Protein AF-A0A392PPW0-F1 (afdb_monomer_lite)

Structure (mmCIF, N/CA/C/O backbone):
data_AF-A0A392PPW0-F1
#
_entry.id   AF-A0A392PPW0-F1
#
loop_
_atom_site.group_PDB
_atom_site.id
_atom_site.type_symbol
_atom_site.label_atom_id
_atom_site.label_alt_id
_atom_site.label_comp_id
_atom_site.label_asym_id
_atom_site.label_entity_id
_atom_site.label_seq_id
_atom_site.pdbx_PDB_ins_code
_atom_site.Cartn_x
_atom_site.Cartn_y
_atom_site.Cartn_z
_atom_site.occupancy
_atom_site.B_iso_or_equiv
_atom_site.auth_seq_id
_atom_site.auth_comp_id
_atom_site.auth_asym_id
_atom_site.auth_atom_id
_atom_site.pdbx_PDB_model_num
ATOM 1 N N . PHE A 1 1 ? 5.908 0.350 2.406 1.00 98.75 1 PHE A N 1
ATOM 2 C CA . PHE A 1 1 ? 6.722 1.376 3.083 1.00 98.75 1 PHE A CA 1
ATOM 3 C C . PHE A 1 1 ? 7.236 2.381 2.073 1.00 98.75 1 PHE A C 1
ATOM 5 O O . PHE A 1 1 ? 7.691 1.982 1.004 1.00 98.75 1 PHE A O 1
ATOM 12 N N . TRP A 1 2 ? 7.169 3.664 2.416 1.00 98.75 2 TRP A N 1
ATOM 13 C CA . TRP A 1 2 ? 7.960 4.698 1.751 1.00 98.75 2 TRP A CA 1
ATOM 14 C C . TRP A 1 2 ? 9.161 5.044 2.624 1.00 98.75 2 TRP A C 1
ATOM 16 O O . TRP A 1 2 ? 9.062 5.078 3.853 1.00 98.75 2 TRP A O 1
ATOM 26 N N . CYS A 1 3 ? 10.308 5.223 1.982 1.00 98.25 3 CYS A N 1
ATOM 27 C CA . CYS A 1 3 ? 11.595 5.394 2.638 1.00 98.25 3 CYS A CA 1
ATOM 28 C C . CYS A 1 3 ? 12.531 6.262 1.796 1.00 98.25 3 CYS A C 1
ATOM 30 O O . CYS A 1 3 ? 12.336 6.418 0.593 1.00 98.25 3 CYS A O 1
ATOM 32 N N . THR A 1 4 ? 13.577 6.788 2.431 1.00 97.75 4 THR A N 1
ATOM 33 C CA . THR A 1 4 ? 14.594 7.614 1.765 1.00 97.75 4 THR A CA 1
ATOM 34 C C . THR A 1 4 ? 15.579 6.792 0.931 1.00 97.75 4 THR A C 1
ATOM 36 O O . THR A 1 4 ? 16.069 7.282 -0.079 1.00 97.75 4 THR A O 1
ATOM 39 N N . ASP A 1 5 ? 15.840 5.540 1.317 1.00 98.31 5 ASP A N 1
ATOM 40 C CA . ASP A 1 5 ? 16.674 4.592 0.573 1.00 98.31 5 ASP A CA 1
ATOM 41 C C . ASP A 1 5 ? 16.067 3.183 0.664 1.00 98.31 5 ASP A C 1
ATOM 43 O O . ASP A 1 5 ? 16.072 2.538 1.722 1.00 98.31 5 ASP A O 1
ATOM 47 N N . ALA A 1 6 ? 15.501 2.712 -0.449 1.00 98.25 6 ALA A N 1
ATOM 48 C CA . ALA A 1 6 ? 14.809 1.428 -0.497 1.00 98.25 6 ALA A CA 1
ATOM 49 C C . ALA A 1 6 ? 15.771 0.239 -0.399 1.00 98.25 6 ALA A C 1
ATOM 51 O O . ALA A 1 6 ? 15.404 -0.777 0.185 1.00 98.25 6 ALA A O 1
ATOM 52 N N . THR A 1 7 ? 16.998 0.363 -0.909 1.00 96.94 7 THR A N 1
ATOM 53 C CA . THR A 1 7 ? 17.992 -0.718 -0.919 1.00 96.94 7 THR A CA 1
ATOM 54 C C . THR A 1 7 ? 18.432 -1.075 0.496 1.00 96.94 7 THR A C 1
ATOM 56 O O . THR A 1 7 ? 18.297 -2.220 0.924 1.00 96.94 7 THR A O 1
ATOM 59 N N . ASN A 1 8 ? 18.916 -0.095 1.258 1.00 97.19 8 ASN A N 1
ATOM 60 C CA . ASN A 1 8 ? 19.374 -0.281 2.631 1.00 97.19 8 ASN A CA 1
ATOM 61 C C . ASN A 1 8 ? 18.230 -0.740 3.535 1.00 97.19 8 ASN A C 1
ATOM 63 O O . ASN A 1 8 ? 18.407 -1.652 4.346 1.00 97.19 8 ASN A O 1
ATOM 67 N N . THR A 1 9 ? 17.045 -0.144 3.372 1.00 98.12 9 THR A N 1
ATOM 68 C CA . THR A 1 9 ? 15.868 -0.514 4.165 1.00 98.12 9 THR A CA 1
ATOM 69 C C . THR A 1 9 ? 15.450 -1.956 3.877 1.00 98.12 9 THR A C 1
ATOM 71 O O . THR A 1 9 ? 15.325 -2.750 4.810 1.00 98.12 9 THR A O 1
ATOM 74 N N . ALA A 1 10 ? 15.309 -2.331 2.602 1.00 97.12 10 ALA A N 1
ATOM 75 C CA . ALA A 1 10 ? 14.927 -3.684 2.217 1.00 97.12 10 ALA A CA 1
ATOM 76 C C . ALA A 1 10 ? 15.968 -4.720 2.662 1.00 97.12 10 ALA A C 1
ATOM 78 O O . ALA A 1 10 ? 15.594 -5.754 3.203 1.00 97.12 10 ALA A O 1
ATOM 79 N N . LEU A 1 11 ? 17.270 -4.450 2.524 1.00 95.00 11 LEU A N 1
ATOM 80 C CA . LEU A 1 11 ? 18.314 -5.377 2.979 1.00 95.00 11 LEU A CA 1
ATOM 81 C C . LEU A 1 11 ? 18.307 -5.563 4.501 1.00 95.00 11 LEU A C 1
ATOM 83 O O . LEU A 1 11 ? 18.441 -6.689 4.986 1.00 95.00 11 LEU A O 1
ATOM 87 N N . ARG A 1 12 ? 18.099 -4.482 5.264 1.00 96.75 12 ARG A N 1
ATOM 88 C CA . ARG A 1 12 ? 17.990 -4.552 6.726 1.00 96.75 12 ARG A CA 1
ATOM 89 C C . ARG A 1 12 ? 16.795 -5.396 7.161 1.00 96.75 12 ARG A C 1
ATOM 91 O O . ARG A 1 12 ? 16.954 -6.253 8.027 1.00 96.75 12 ARG A O 1
ATOM 98 N N . PHE A 1 13 ? 15.623 -5.170 6.569 1.00 97.44 13 PHE A N 1
ATOM 99 C CA . PHE A 1 13 ? 14.419 -5.949 6.876 1.00 97.44 13 PHE A CA 1
ATOM 100 C C . PHE A 1 13 ? 14.557 -7.396 6.406 1.00 97.44 13 PHE A C 1
ATOM 102 O O . PHE A 1 13 ? 14.193 -8.306 7.140 1.00 97.44 13 PHE A O 1
ATOM 109 N N . SER A 1 14 ? 15.158 -7.619 5.238 1.00 94.94 14 SER A N 1
ATOM 110 C CA . SER A 1 14 ? 15.388 -8.954 4.694 1.00 94.94 14 SER A CA 1
ATOM 111 C C . SER A 1 14 ? 16.230 -9.805 5.636 1.00 94.94 14 SER A C 1
ATOM 113 O O . SER A 1 14 ? 15.815 -10.896 6.022 1.00 94.94 14 SER A O 1
ATOM 115 N N . HIS A 1 15 ? 17.368 -9.273 6.085 1.00 93.25 15 HIS A N 1
ATOM 116 C CA . HIS A 1 15 ? 18.236 -9.969 7.027 1.00 93.25 15 HIS A CA 1
ATOM 117 C C . HIS A 1 15 ? 17.627 -10.062 8.433 1.00 93.25 15 HIS A C 1
ATOM 119 O O . HIS A 1 15 ? 17.753 -11.089 9.091 1.00 93.25 15 HIS A O 1
ATOM 125 N N . GLY A 1 16 ? 16.995 -8.990 8.918 1.00 95.88 16 GLY A N 1
ATOM 126 C CA . GLY A 1 16 ? 16.456 -8.923 10.278 1.00 95.88 16 GLY A CA 1
ATOM 127 C C . GLY A 1 16 ? 15.217 -9.791 10.502 1.00 95.88 16 GLY A C 1
ATOM 128 O O . GLY A 1 16 ? 15.033 -10.300 11.601 1.00 95.88 16 GLY A O 1
ATOM 129 N N . LEU A 1 17 ? 14.392 -9.975 9.469 1.00 96.75 17 LEU A N 1
ATOM 130 C CA . LEU A 1 17 ? 13.135 -10.729 9.540 1.00 96.75 17 LEU A CA 1
ATOM 131 C C . LEU A 1 17 ? 13.195 -12.077 8.811 1.00 96.75 17 LEU A C 1
ATOM 133 O O . LEU A 1 17 ? 12.219 -12.820 8.833 1.00 96.75 17 LEU A O 1
ATOM 137 N N . GLY A 1 18 ? 14.309 -12.395 8.146 1.00 94.12 18 GLY A N 1
ATOM 138 C CA . GLY A 1 18 ? 14.417 -13.611 7.343 1.00 94.12 18 GLY A CA 1
ATOM 139 C C . GLY A 1 18 ? 13.458 -13.595 6.149 1.00 94.12 18 GLY A C 1
ATOM 140 O O . GLY A 1 18 ? 12.813 -14.598 5.869 1.00 94.12 18 GLY A O 1
ATOM 141 N N . MET A 1 19 ? 13.314 -12.443 5.485 1.00 94.50 19 MET A N 1
ATOM 142 C CA . MET A 1 19 ? 12.411 -12.262 4.341 1.00 94.50 19 MET A CA 1
ATOM 143 C C . MET A 1 19 ? 13.221 -12.035 3.056 1.00 94.50 19 MET A C 1
ATOM 145 O O . MET A 1 19 ? 13.749 -10.936 2.869 1.00 94.50 19 MET A O 1
ATOM 149 N N . PRO A 1 20 ? 13.362 -13.017 2.153 1.00 93.06 20 PRO A N 1
ATOM 150 C CA . PRO A 1 20 ? 14.124 -12.842 0.923 1.00 93.06 20 PRO A CA 1
ATOM 151 C C . PRO A 1 20 ? 13.492 -11.775 0.025 1.00 93.06 20 PRO A C 1
ATOM 153 O O . PRO A 1 20 ? 12.269 -11.623 -0.033 1.00 93.06 20 PRO A O 1
ATOM 156 N N . MET A 1 21 ? 14.338 -11.039 -0.698 1.00 93.56 21 MET A N 1
ATOM 157 C CA . MET A 1 21 ? 13.890 -10.140 -1.759 1.00 93.56 21 MET A CA 1
ATOM 158 C C . MET A 1 21 ? 13.531 -10.973 -2.988 1.00 93.56 21 MET A C 1
ATOM 160 O O . MET A 1 21 ? 14.404 -11.602 -3.578 1.00 93.56 21 MET A O 1
ATOM 164 N N . VAL A 1 22 ? 12.254 -10.984 -3.362 1.00 93.44 22 VAL A N 1
ATOM 165 C CA . VAL A 1 22 ? 11.742 -11.854 -4.432 1.00 93.44 22 VAL A CA 1
ATOM 166 C C . VAL A 1 22 ? 11.535 -11.112 -5.744 1.00 93.44 22 VAL A C 1
ATOM 168 O O . VAL A 1 22 ? 11.682 -11.705 -6.808 1.00 93.44 22 VAL A O 1
ATOM 171 N N . ALA A 1 23 ? 11.240 -9.812 -5.693 1.00 95.00 23 ALA A N 1
ATOM 172 C CA . ALA A 1 23 ? 11.015 -9.007 -6.886 1.00 95.00 23 ALA A CA 1
ATOM 173 C C . ALA A 1 23 ? 11.527 -7.576 -6.716 1.00 95.00 23 ALA A C 1
ATOM 175 O O . ALA A 1 23 ? 11.621 -7.060 -5.598 1.00 95.00 23 ALA A O 1
ATOM 176 N N . LYS A 1 24 ? 11.815 -6.922 -7.838 1.00 96.25 24 LYS A N 1
ATOM 177 C CA . LYS A 1 24 ? 12.228 -5.520 -7.888 1.00 96.25 24 LYS A CA 1
ATOM 178 C C . LYS A 1 24 ? 11.586 -4.785 -9.059 1.00 96.25 24 LYS A C 1
ATOM 180 O O . LYS A 1 24 ? 11.268 -5.387 -10.078 1.00 96.25 24 LYS A O 1
ATOM 185 N N . SER A 1 25 ? 11.440 -3.479 -8.907 1.00 96.50 25 SER A N 1
ATOM 186 C CA . SER A 1 25 ? 11.188 -2.544 -9.996 1.00 96.50 25 SER A CA 1
ATOM 187 C C . SER A 1 25 ? 12.077 -1.334 -9.761 1.00 96.50 25 SER A C 1
ATOM 189 O O . SER A 1 25 ? 11.884 -0.607 -8.790 1.00 96.50 25 SER A O 1
ATOM 191 N N . ASP A 1 26 ? 13.110 -1.176 -10.574 1.00 95.69 26 ASP A N 1
ATOM 192 C CA . ASP A 1 26 ? 14.125 -0.138 -10.413 1.00 95.69 26 ASP A CA 1
ATOM 193 C C . ASP A 1 26 ? 14.700 0.258 -11.780 1.00 95.69 26 ASP A C 1
ATOM 195 O O . ASP A 1 26 ? 14.182 -0.139 -12.828 1.00 95.69 26 ASP A O 1
ATOM 199 N N . PHE A 1 27 ? 15.785 1.032 -11.790 1.00 93.06 27 PHE A N 1
ATOM 200 C CA . PHE A 1 27 ? 16.409 1.480 -13.035 1.00 93.06 27 PHE A CA 1
ATOM 201 C C . PHE A 1 27 ? 16.771 0.324 -13.985 1.00 93.06 27 PHE A C 1
ATOM 203 O O . PHE A 1 27 ? 16.659 0.464 -15.202 1.00 93.06 27 PHE A O 1
ATOM 210 N N . SER A 1 28 ? 17.171 -0.834 -13.446 1.00 93.06 28 SER A N 1
ATOM 211 C CA . SER A 1 28 ? 17.539 -2.007 -14.250 1.00 93.06 28 SER A CA 1
ATOM 212 C C . SER A 1 28 ? 16.346 -2.691 -14.919 1.00 93.06 28 SER A C 1
ATOM 214 O O . SER A 1 28 ? 16.546 -3.400 -15.898 1.00 93.06 28 SER A O 1
ATOM 216 N N . THR A 1 29 ? 15.128 -2.433 -14.437 1.00 92.25 29 THR A N 1
ATOM 217 C CA . THR A 1 29 ? 13.867 -2.937 -15.005 1.00 92.25 29 THR A CA 1
ATOM 218 C C . THR A 1 29 ? 13.127 -1.852 -15.801 1.00 92.25 29 THR A C 1
ATOM 220 O O . THR A 1 29 ? 11.924 -1.952 -16.030 1.00 92.25 29 THR A O 1
ATOM 223 N N . GLY A 1 30 ? 13.801 -0.745 -16.143 1.00 92.25 30 GLY A N 1
ATOM 224 C CA . GLY A 1 30 ? 13.218 0.380 -16.884 1.00 92.25 30 GLY A CA 1
ATOM 225 C C . GLY A 1 30 ? 12.422 1.394 -16.048 1.00 92.25 30 GLY A C 1
ATOM 226 O O . GLY A 1 30 ? 11.909 2.367 -16.609 1.00 92.25 30 GLY A O 1
ATOM 227 N N . ASN A 1 31 ? 12.337 1.231 -14.721 1.00 93.94 31 ASN A N 1
ATOM 228 C CA . ASN A 1 31 ? 11.671 2.201 -13.851 1.00 93.94 31 ASN A CA 1
ATOM 229 C C . ASN A 1 31 ? 12.633 3.324 -13.451 1.00 93.94 31 ASN A C 1
ATOM 231 O O . ASN A 1 31 ? 13.588 3.126 -12.704 1.00 93.94 31 ASN A O 1
ATOM 235 N N . GLN A 1 32 ? 12.359 4.528 -13.942 1.00 93.75 32 GLN A N 1
ATOM 236 C CA . GLN A 1 32 ? 13.188 5.711 -13.706 1.00 93.75 32 GLN A CA 1
ATOM 237 C C . GLN A 1 32 ? 12.588 6.684 -12.683 1.00 93.75 32 GLN A C 1
ATOM 239 O O . GLN A 1 32 ? 13.183 7.723 -12.400 1.00 93.75 32 GLN A O 1
ATOM 244 N N . THR A 1 33 ? 11.428 6.352 -12.115 1.00 94.44 33 THR A N 1
ATOM 245 C CA . THR A 1 33 ? 10.708 7.203 -11.157 1.00 94.44 33 THR A CA 1
ATOM 246 C C . THR A 1 33 ? 11.017 6.800 -9.721 1.00 94.44 33 THR A C 1
ATOM 248 O O . THR A 1 33 ? 11.276 7.654 -8.871 1.00 94.44 33 THR A O 1
ATOM 251 N N . HIS A 1 34 ? 11.030 5.498 -9.442 1.00 96.56 34 HIS A N 1
ATOM 252 C CA . HIS A 1 34 ? 11.273 4.970 -8.106 1.00 96.56 34 HIS A CA 1
ATOM 253 C C . HIS A 1 34 ? 12.019 3.637 -8.144 1.00 96.56 34 HIS A C 1
ATOM 255 O O . HIS A 1 34 ? 11.915 2.874 -9.102 1.00 96.56 34 HIS A O 1
ATOM 261 N N . ALA A 1 35 ? 12.739 3.349 -7.063 1.00 97.75 35 ALA A N 1
ATOM 262 C CA . ALA A 1 35 ? 13.247 2.018 -6.766 1.00 97.75 35 ALA A CA 1
ATOM 263 C C . ALA A 1 35 ? 12.291 1.337 -5.790 1.00 97.75 35 ALA A C 1
ATOM 265 O O . ALA A 1 35 ? 11.987 1.898 -4.735 1.00 97.75 35 ALA A O 1
ATOM 266 N N . SER A 1 36 ? 11.838 0.134 -6.125 1.00 98.44 36 SER A N 1
ATOM 267 C CA . SER A 1 36 ? 10.940 -0.670 -5.306 1.00 98.44 36 SER A CA 1
ATOM 268 C C . SER A 1 36 ? 11.443 -2.096 -5.154 1.00 98.44 36 SER A C 1
ATOM 270 O O . SER A 1 36 ? 11.658 -2.789 -6.147 1.00 98.4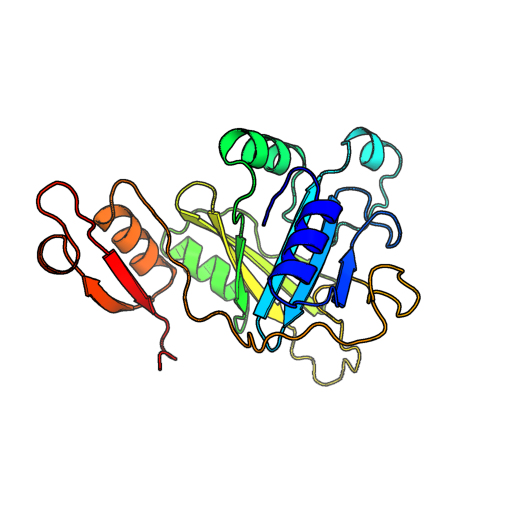4 36 SER A O 1
ATOM 272 N N . TYR A 1 37 ? 11.556 -2.559 -3.911 1.00 97.94 37 TYR A N 1
ATOM 273 C CA . TYR A 1 37 ? 12.008 -3.909 -3.577 1.00 97.94 37 TYR A CA 1
ATOM 274 C C . TYR A 1 37 ? 10.953 -4.639 -2.758 1.00 97.94 37 TYR A C 1
ATOM 276 O O . TYR A 1 37 ? 10.506 -4.143 -1.720 1.00 97.94 37 TYR A O 1
ATOM 284 N N . LEU A 1 38 ? 10.556 -5.816 -3.236 1.00 97.81 38 LEU A N 1
ATOM 285 C CA . LEU A 1 38 ? 9.577 -6.674 -2.590 1.00 97.81 38 LEU A CA 1
ATOM 286 C C . LEU A 1 38 ? 10.285 -7.775 -1.808 1.00 97.81 38 LEU A C 1
ATOM 288 O O . LEU A 1 38 ? 10.974 -8.613 -2.392 1.00 97.81 38 LEU A O 1
ATOM 292 N N . LEU A 1 39 ? 10.059 -7.798 -0.500 1.00 96.56 39 LEU A N 1
ATOM 293 C CA . LEU A 1 39 ? 10.405 -8.915 0.366 1.00 96.56 39 LEU A CA 1
ATOM 294 C C . LEU A 1 39 ? 9.181 -9.800 0.583 1.00 96.56 39 LEU A C 1
ATOM 296 O O . LEU A 1 39 ? 8.075 -9.280 0.761 1.00 96.56 39 LEU A O 1
ATOM 300 N N . ARG A 1 40 ? 9.382 -11.118 0.626 1.00 95.31 40 ARG A N 1
ATOM 301 C CA . ARG A 1 40 ? 8.301 -12.082 0.865 1.00 95.31 40 ARG A CA 1
ATOM 302 C C . ARG A 1 40 ? 8.722 -13.179 1.834 1.00 95.31 40 ARG A C 1
ATOM 304 O O . ARG A 1 40 ? 9.813 -13.715 1.699 1.00 95.31 40 ARG A O 1
ATOM 311 N N . SER A 1 41 ? 7.848 -13.531 2.774 1.00 94.94 41 SER A N 1
ATOM 312 C CA . SER A 1 41 ? 7.976 -14.733 3.612 1.00 94.94 41 SER A CA 1
ATOM 313 C C . SER A 1 41 ? 6.588 -15.327 3.855 1.00 94.94 41 SER A C 1
ATOM 315 O O . SER A 1 41 ? 5.713 -14.654 4.398 1.00 94.94 41 SER A O 1
ATOM 317 N N . GLY A 1 42 ? 6.360 -16.549 3.361 1.00 93.81 42 GLY A N 1
ATOM 318 C CA . GLY A 1 42 ? 5.004 -17.071 3.162 1.00 93.81 42 GLY A CA 1
ATOM 319 C C . GLY A 1 42 ? 4.174 -16.143 2.264 1.00 93.81 42 GLY A C 1
ATOM 320 O O . GLY A 1 42 ? 4.630 -15.739 1.193 1.00 93.81 42 GLY A O 1
ATOM 321 N N . ASP A 1 43 ? 3.000 -15.763 2.754 1.00 94.75 43 ASP A N 1
ATOM 322 C CA . ASP A 1 43 ? 2.051 -14.839 2.127 1.00 94.75 43 ASP A CA 1
ATOM 323 C C . ASP A 1 43 ? 2.320 -13.368 2.506 1.00 94.75 43 ASP A C 1
ATOM 325 O O . ASP A 1 43 ? 1.758 -12.446 1.908 1.00 94.75 43 ASP A O 1
ATOM 329 N N . LEU A 1 44 ? 3.199 -13.108 3.487 1.00 97.06 44 LEU A N 1
ATOM 330 C CA . LEU A 1 44 ? 3.551 -11.747 3.891 1.00 97.06 44 LEU A CA 1
ATOM 331 C C . LEU A 1 44 ? 4.417 -11.072 2.824 1.00 97.06 44 LEU A C 1
ATOM 333 O O . LEU A 1 44 ? 5.515 -11.534 2.511 1.00 97.06 44 LEU A O 1
ATOM 337 N N . ASN A 1 45 ? 3.958 -9.916 2.346 1.00 97.56 45 ASN A N 1
ATOM 338 C CA . ASN A 1 45 ? 4.645 -9.082 1.366 1.00 97.56 45 ASN A CA 1
ATOM 339 C C . ASN A 1 45 ? 4.988 -7.712 1.962 1.00 97.56 45 ASN A C 1
ATOM 341 O O . ASN A 1 45 ? 4.090 -6.946 2.306 1.00 97.56 45 ASN A O 1
ATOM 345 N N . PHE A 1 46 ? 6.276 -7.364 2.016 1.00 98.69 46 PHE A N 1
ATOM 346 C CA . PHE A 1 46 ? 6.735 -6.012 2.342 1.00 98.69 46 PHE A CA 1
ATOM 347 C C . PHE A 1 46 ? 7.369 -5.357 1.121 1.00 98.69 46 PHE A C 1
ATOM 349 O O . PHE A 1 46 ? 8.383 -5.821 0.606 1.00 98.69 46 PHE A O 1
ATOM 356 N N . LEU A 1 47 ? 6.786 -4.243 0.687 1.00 98.75 47 LEU A N 1
ATOM 357 C CA . LEU A 1 47 ? 7.301 -3.437 -0.412 1.00 98.75 47 LEU A CA 1
ATOM 358 C C . LEU A 1 47 ? 7.966 -2.170 0.128 1.00 98.75 47 LEU A C 1
ATOM 360 O O . LEU A 1 47 ? 7.325 -1.393 0.843 1.00 98.75 47 LEU A O 1
ATOM 364 N N . PHE A 1 48 ? 9.224 -1.944 -0.235 1.00 98.81 48 PHE A N 1
ATOM 365 C CA . PHE A 1 48 ? 9.979 -0.738 0.110 1.00 98.81 48 PHE A CA 1
ATOM 366 C C . PHE A 1 48 ? 10.187 0.090 -1.143 1.00 98.81 48 PHE A C 1
ATOM 368 O O . PHE A 1 48 ? 10.773 -0.420 -2.093 1.00 98.81 48 PHE A O 1
ATOM 375 N N . SER A 1 49 ? 9.725 1.341 -1.139 1.00 98.75 49 SER A N 1
ATOM 376 C CA . SER A 1 49 ? 9.880 2.250 -2.275 1.00 98.75 49 SER A CA 1
ATOM 377 C C . SER A 1 49 ? 10.580 3.541 -1.870 1.00 98.75 49 SER A C 1
ATOM 379 O O . SER A 1 49 ? 10.268 4.114 -0.825 1.00 98.75 49 SER A O 1
ATOM 381 N N . ALA A 1 50 ? 11.490 4.006 -2.720 1.00 98.44 50 ALA A N 1
ATOM 382 C CA . ALA A 1 50 ? 12.168 5.290 -2.597 1.00 98.44 50 ALA A CA 1
ATOM 383 C C . ALA A 1 50 ? 12.173 5.996 -3.953 1.00 98.44 50 ALA A C 1
ATOM 385 O O . ALA A 1 50 ? 12.302 5.350 -4.997 1.00 98.44 50 ALA A O 1
ATOM 386 N N . ALA A 1 51 ? 12.023 7.317 -3.938 1.00 97.00 51 ALA A N 1
ATOM 387 C CA . ALA A 1 51 ? 12.030 8.104 -5.159 1.00 97.00 51 ALA A CA 1
ATOM 388 C C . ALA A 1 51 ? 13.449 8.261 -5.718 1.00 97.00 51 ALA A C 1
ATOM 390 O O . ALA A 1 51 ? 14.408 8.467 -4.974 1.00 97.00 51 ALA A O 1
ATOM 391 N N . TYR A 1 52 ? 13.566 8.233 -7.043 1.00 95.56 52 TYR A N 1
ATOM 392 C CA . TYR A 1 52 ? 14.737 8.772 -7.724 1.00 95.56 52 TYR A CA 1
ATOM 393 C C . TYR A 1 52 ? 14.635 10.297 -7.862 1.00 95.56 52 TYR A C 1
ATOM 395 O O . TYR A 1 52 ? 13.589 10.902 -7.613 1.00 95.56 52 TYR A O 1
ATOM 403 N N . SER A 1 53 ? 15.728 10.934 -8.294 1.00 93.31 53 SER A N 1
ATOM 404 C CA . SER A 1 53 ? 15.696 12.353 -8.658 1.00 93.31 53 SER A CA 1
ATOM 405 C C . SER A 1 53 ? 14.697 12.594 -9.802 1.00 93.31 53 SER A C 1
ATOM 407 O O . SER A 1 53 ? 14.824 11.940 -10.842 1.00 93.31 53 SER A O 1
ATOM 409 N N . PRO A 1 54 ? 13.782 13.580 -9.693 1.00 88.69 54 PRO A N 1
ATOM 410 C CA . PRO A 1 54 ? 12.871 13.954 -10.781 1.00 88.69 54 PRO A CA 1
ATOM 411 C C . PRO A 1 54 ? 13.580 14.321 -12.092 1.00 88.69 54 PRO A C 1
ATOM 413 O O . PRO A 1 54 ? 13.006 14.199 -13.168 1.00 88.69 54 PRO A O 1
ATOM 416 N N . SER A 1 55 ? 14.844 14.756 -12.026 1.00 89.62 55 SER A N 1
ATOM 417 C CA . SER A 1 55 ? 15.639 15.063 -13.221 1.00 89.62 55 SER A CA 1
ATOM 418 C C . SER A 1 55 ? 15.888 13.848 -14.121 1.00 89.62 55 SER A C 1
ATOM 420 O O . SER A 1 55 ? 16.162 14.027 -15.305 1.00 89.62 55 SER A O 1
ATOM 422 N N . ILE A 1 56 ? 15.794 12.627 -13.583 1.00 86.12 56 ILE A N 1
ATOM 423 C CA . ILE A 1 56 ? 16.013 11.390 -14.337 1.00 86.12 56 ILE A CA 1
ATOM 424 C C . ILE A 1 56 ? 14.816 11.123 -15.256 1.00 86.12 56 ILE A C 1
ATOM 426 O O . ILE A 1 56 ? 15.008 10.969 -16.461 1.00 86.12 56 ILE A O 1
ATOM 430 N N . SER A 1 57 ? 13.585 11.157 -14.737 1.00 74.25 57 SER A N 1
ATOM 431 C CA . SER A 1 57 ? 12.377 10.885 -15.534 1.00 74.25 57 SER A CA 1
ATOM 432 C C . SER A 1 57 ? 12.119 11.943 -16.615 1.00 74.25 57 SER A C 1
ATOM 434 O O . SER A 1 57 ? 11.667 11.613 -17.709 1.00 74.25 57 SER A O 1
ATOM 436 N N . LEU A 1 58 ? 12.497 13.205 -16.370 1.00 73.38 58 LEU A N 1
ATOM 437 C CA . LEU A 1 58 ? 12.423 14.283 -17.370 1.00 73.38 58 LEU A CA 1
ATOM 438 C C . LEU A 1 58 ? 13.294 14.027 -18.612 1.00 73.38 58 LEU A C 1
ATOM 440 O O . LEU A 1 58 ? 13.019 14.573 -19.678 1.00 73.38 58 LEU A O 1
ATOM 444 N N . SER A 1 59 ? 14.340 13.204 -18.490 1.00 64.31 59 SER A N 1
ATOM 445 C CA . SER A 1 59 ? 15.268 12.899 -19.586 1.00 64.31 59 SER A CA 1
ATOM 446 C C . SER A 1 59 ? 14.823 11.729 -20.475 1.00 64.31 59 SER A C 1
ATOM 448 O O . SER A 1 59 ? 15.438 11.468 -21.509 1.00 64.31 59 SER A O 1
ATOM 450 N N . SER A 1 60 ? 13.765 11.006 -20.094 1.00 60.38 60 SER A N 1
ATOM 451 C CA . SER A 1 60 ? 13.287 9.817 -20.804 1.00 60.38 60 SER A CA 1
ATOM 452 C C . SER A 1 60 ? 11.784 9.606 -20.566 1.00 60.38 60 SER A C 1
ATOM 454 O O . SER A 1 60 ? 11.388 8.883 -19.654 1.00 60.38 60 SER A O 1
ATOM 456 N N . PRO A 1 61 ? 10.916 10.183 -21.420 1.00 58.50 61 PRO A N 1
ATOM 457 C CA . PRO A 1 61 ? 9.458 10.143 -21.248 1.00 58.50 61 PRO A CA 1
ATOM 458 C C . PRO A 1 61 ? 8.830 8.747 -21.424 1.00 58.50 61 PRO A C 1
ATOM 460 O O . PRO A 1 61 ? 7.624 8.597 -21.267 1.00 58.50 61 PRO A O 1
ATOM 463 N N . SER A 1 62 ? 9.627 7.721 -21.742 1.00 59.12 62 SER A N 1
ATOM 464 C CA . SER A 1 62 ? 9.182 6.330 -21.907 1.00 59.12 62 SER A CA 1
ATOM 465 C C . SER A 1 62 ? 9.306 5.489 -20.622 1.00 59.12 62 SER A C 1
ATOM 467 O O . SER A 1 62 ? 9.287 4.261 -20.703 1.00 59.12 62 SER A O 1
ATOM 469 N N . SER A 1 63 ? 9.483 6.104 -19.444 1.00 65.56 63 SER A N 1
ATOM 470 C CA . SER A 1 63 ? 9.667 5.353 -18.195 1.00 65.56 63 SER A CA 1
ATOM 471 C C . SER A 1 63 ? 8.437 4.504 -17.857 1.00 65.56 63 SER A C 1
ATOM 473 O O . SER A 1 63 ? 7.323 5.025 -17.775 1.00 65.56 63 SER A O 1
ATOM 475 N N . THR A 1 64 ? 8.639 3.217 -17.588 1.00 74.25 64 THR A N 1
ATOM 476 C CA . THR A 1 64 ? 7.575 2.313 -17.140 1.00 74.25 64 THR A CA 1
ATOM 477 C C . THR A 1 64 ? 7.442 2.399 -15.623 1.00 74.25 64 THR A C 1
ATOM 479 O O . THR A 1 64 ? 8.187 1.752 -14.884 1.00 74.25 64 THR A O 1
ATOM 482 N N . VAL A 1 65 ? 6.511 3.225 -15.144 1.00 87.44 65 VAL A N 1
ATOM 483 C CA . VAL A 1 65 ? 6.188 3.314 -13.714 1.00 87.44 65 VAL A CA 1
ATOM 484 C C . VAL A 1 65 ? 5.383 2.077 -13.316 1.00 87.44 65 VAL A C 1
ATOM 486 O O . VAL A 1 65 ? 4.280 1.870 -13.815 1.00 87.44 65 VAL A O 1
ATOM 489 N N . SER A 1 66 ? 5.926 1.245 -12.425 1.00 94.25 66 SER A N 1
ATOM 490 C CA . SER A 1 66 ? 5.261 0.004 -11.993 1.00 94.25 66 SER A CA 1
ATOM 491 C C . SER A 1 66 ? 4.168 0.225 -10.946 1.00 94.25 66 SER A C 1
ATOM 493 O O . SER A 1 66 ? 3.267 -0.600 -10.809 1.00 94.25 66 SER A O 1
ATOM 495 N N . ILE A 1 67 ? 4.221 1.340 -10.210 1.00 96.81 67 ILE A N 1
ATOM 496 C CA . ILE A 1 67 ? 3.194 1.748 -9.245 1.00 96.81 67 ILE A CA 1
ATOM 497 C C . ILE A 1 67 ? 2.674 3.118 -9.685 1.00 96.81 67 ILE A C 1
ATOM 499 O O . ILE A 1 67 ? 3.283 4.131 -9.346 1.00 96.81 67 ILE A O 1
ATOM 503 N N . PRO A 1 68 ? 1.573 3.186 -10.448 1.00 95.81 68 PRO A N 1
ATOM 504 C CA . PRO A 1 68 ? 1.148 4.426 -11.099 1.00 95.81 68 PRO A CA 1
ATOM 505 C C . PRO A 1 68 ? 0.691 5.509 -10.106 1.00 95.81 68 PRO A C 1
ATOM 507 O O . PRO A 1 68 ? 0.654 6.680 -10.464 1.00 95.81 68 PRO A O 1
ATOM 510 N N . SER A 1 69 ? 0.386 5.135 -8.858 1.00 97.38 69 SER A N 1
ATOM 511 C CA . SER A 1 69 ? 0.076 6.057 -7.759 1.00 97.38 69 SER A CA 1
ATOM 512 C C . SER A 1 69 ? 1.306 6.668 -7.082 1.00 97.38 69 SER A C 1
ATOM 514 O O . SER A 1 69 ? 1.174 7.482 -6.169 1.00 97.38 69 SER A O 1
ATOM 516 N N . PHE A 1 70 ? 2.519 6.270 -7.477 1.00 97.38 70 PHE A N 1
ATOM 517 C CA . PHE A 1 70 ? 3.741 6.827 -6.916 1.00 97.38 70 PHE A CA 1
ATOM 518 C C . PHE A 1 70 ? 4.004 8.231 -7.471 1.00 97.38 70 PHE A C 1
ATOM 520 O O . PHE A 1 70 ? 4.269 8.396 -8.660 1.00 97.38 70 PHE A O 1
ATOM 527 N N . ASP A 1 71 ? 4.029 9.223 -6.583 1.00 95.38 71 ASP A N 1
ATOM 528 C CA . ASP A 1 71 ? 4.488 10.576 -6.883 1.00 95.38 71 ASP A CA 1
ATOM 529 C C . ASP A 1 71 ? 5.760 10.901 -6.087 1.00 95.38 71 ASP A C 1
ATOM 531 O O . ASP A 1 71 ? 5.814 10.746 -4.863 1.00 95.38 71 ASP A O 1
ATOM 535 N N . THR A 1 72 ? 6.797 11.370 -6.783 1.00 95.31 72 THR A N 1
ATOM 536 C CA . THR A 1 72 ? 8.105 11.652 -6.177 1.00 95.31 72 THR A CA 1
ATOM 537 C C . THR A 1 72 ? 8.030 12.762 -5.134 1.00 95.31 72 THR A C 1
ATOM 539 O O . THR A 1 72 ? 8.643 12.638 -4.073 1.00 95.31 72 THR A O 1
ATOM 542 N N . SER A 1 73 ? 7.289 13.843 -5.402 1.00 95.81 73 SER A N 1
ATOM 543 C CA . SER A 1 73 ? 7.203 14.972 -4.468 1.00 95.81 73 SER A CA 1
ATOM 544 C C . SER A 1 73 ? 6.513 14.551 -3.172 1.00 95.81 73 SER A C 1
ATOM 546 O O . SER A 1 73 ? 7.023 14.811 -2.081 1.00 95.81 73 SER A O 1
ATOM 548 N N . THR A 1 74 ? 5.420 13.805 -3.308 1.00 97.50 74 THR A N 1
ATOM 549 C CA . THR A 1 74 ? 4.632 13.254 -2.207 1.00 97.50 74 THR A CA 1
ATOM 550 C C . THR A 1 74 ? 5.451 12.249 -1.402 1.00 97.50 74 THR A C 1
ATOM 552 O O . THR A 1 74 ? 5.462 12.324 -0.176 1.00 97.50 74 THR A O 1
ATOM 555 N N . CYS A 1 75 ? 6.211 11.362 -2.055 1.00 98.06 75 CYS A N 1
ATOM 556 C CA . CYS A 1 75 ? 7.091 10.417 -1.363 1.00 98.06 75 CYS A CA 1
ATOM 557 C C . CYS A 1 75 ? 8.179 11.131 -0.551 1.00 98.06 75 CYS A C 1
ATOM 559 O O . CYS A 1 75 ? 8.405 10.787 0.610 1.00 98.06 75 CYS A O 1
ATOM 561 N N . CYS A 1 76 ? 8.841 12.136 -1.130 1.00 97.75 76 CYS A N 1
ATOM 562 C CA . CYS A 1 76 ? 9.870 12.904 -0.431 1.00 97.75 76 CYS A CA 1
ATOM 563 C C . CYS A 1 76 ? 9.293 13.678 0.764 1.00 97.75 76 CYS A C 1
ATOM 565 O O . CYS A 1 76 ? 9.877 13.644 1.847 1.00 97.75 76 CYS A O 1
ATOM 567 N N . ALA A 1 77 ? 8.141 14.335 0.593 1.00 98.19 77 ALA A N 1
ATOM 568 C CA . ALA A 1 77 ? 7.461 15.052 1.671 1.00 98.19 77 ALA A CA 1
ATOM 569 C C . ALA A 1 77 ? 7.012 14.102 2.794 1.00 98.19 77 ALA A C 1
ATOM 571 O O . ALA A 1 77 ? 7.244 14.382 3.970 1.00 98.19 77 ALA A O 1
ATOM 572 N N . PHE A 1 78 ? 6.454 12.942 2.436 1.00 98.50 78 PHE A N 1
ATOM 573 C CA . PHE A 1 78 ? 6.062 11.903 3.385 1.00 98.50 78 PHE A CA 1
ATOM 574 C C . PHE A 1 78 ? 7.261 11.401 4.196 1.00 98.50 78 PHE A C 1
ATOM 576 O O . PHE A 1 78 ? 7.203 11.365 5.422 1.00 98.50 78 PHE A O 1
ATOM 583 N N . SER A 1 79 ? 8.375 11.058 3.541 1.00 97.69 79 SER A N 1
ATOM 584 C CA . SER A 1 79 ? 9.579 10.603 4.244 1.00 97.69 79 SER A CA 1
ATOM 585 C C . SER A 1 79 ? 10.219 11.693 5.108 1.00 97.69 79 SER A C 1
ATOM 587 O O . SER A 1 79 ? 10.784 11.372 6.150 1.00 97.69 79 SER A O 1
ATOM 589 N N . ALA A 1 80 ? 10.116 12.968 4.724 1.00 98.12 80 ALA A N 1
ATOM 590 C CA . ALA A 1 80 ? 10.580 14.079 5.554 1.00 98.12 80 ALA A CA 1
ATOM 591 C C . ALA A 1 80 ? 9.706 14.283 6.805 1.00 98.12 80 ALA A C 1
ATOM 593 O O . ALA A 1 80 ? 10.236 14.581 7.871 1.00 98.12 80 ALA A O 1
ATOM 594 N N . SER A 1 81 ? 8.388 14.099 6.682 1.00 98.25 81 SER A N 1
ATOM 595 C CA . SER A 1 81 ? 7.438 14.243 7.792 1.00 98.25 81 SER A CA 1
ATOM 596 C C . SER A 1 81 ? 7.460 13.051 8.754 1.00 98.25 81 SER A C 1
ATOM 598 O O . SER A 1 81 ? 7.373 13.233 9.965 1.00 98.25 81 SER A O 1
ATOM 600 N N . HIS A 1 82 ? 7.577 11.829 8.223 1.00 97.94 82 HIS A N 1
ATOM 601 C CA . HIS A 1 82 ? 7.302 10.590 8.967 1.00 97.94 82 HIS A CA 1
ATOM 602 C C . HIS A 1 82 ? 8.505 9.650 9.102 1.00 97.94 82 HIS A C 1
ATOM 604 O O . HIS A 1 82 ? 8.403 8.604 9.745 1.00 97.94 82 HIS A O 1
ATOM 610 N N . GLY A 1 83 ? 9.637 9.955 8.461 1.00 98.31 83 GLY A N 1
ATOM 611 C CA . GLY A 1 83 ? 10.766 9.029 8.356 1.00 98.31 83 GLY A CA 1
ATOM 612 C C . GLY A 1 83 ? 10.422 7.766 7.549 1.00 98.31 83 GLY A C 1
ATOM 613 O O . GLY A 1 83 ? 9.732 7.823 6.529 1.00 98.31 83 GLY A O 1
ATOM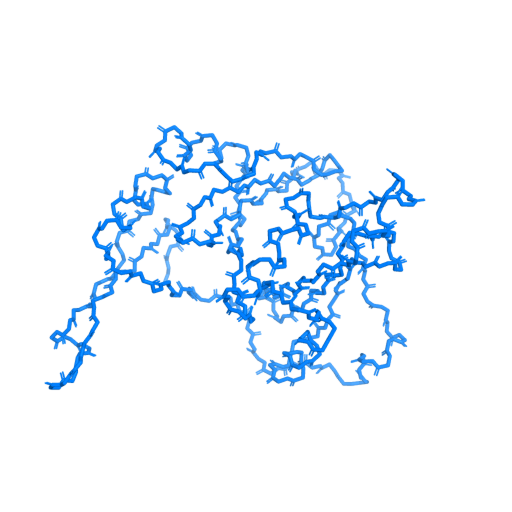 614 N N . LEU A 1 84 ? 10.922 6.607 7.994 1.00 98.44 84 LEU A N 1
ATOM 615 C CA . LEU A 1 84 ? 10.515 5.301 7.460 1.00 98.44 84 LEU A CA 1
ATOM 616 C C . LEU A 1 84 ? 9.113 4.963 7.971 1.00 98.44 84 LEU A C 1
ATOM 618 O O . LEU A 1 84 ? 8.957 4.675 9.154 1.00 98.44 84 LEU A O 1
ATOM 622 N N . SER A 1 85 ? 8.121 4.936 7.081 1.00 98.38 85 SER A N 1
ATOM 623 C CA . SER A 1 85 ? 6.725 4.723 7.478 1.00 98.38 85 SER A CA 1
ATOM 624 C C . SER A 1 85 ? 5.903 3.939 6.445 1.00 98.38 85 SER A C 1
ATOM 626 O O . SER A 1 85 ? 6.256 3.813 5.263 1.00 98.38 85 SER A O 1
ATOM 628 N N . VAL A 1 86 ? 4.791 3.355 6.900 1.00 98.69 86 VAL A N 1
ATOM 629 C CA . VAL A 1 86 ? 3.823 2.654 6.044 1.00 98.69 86 VAL 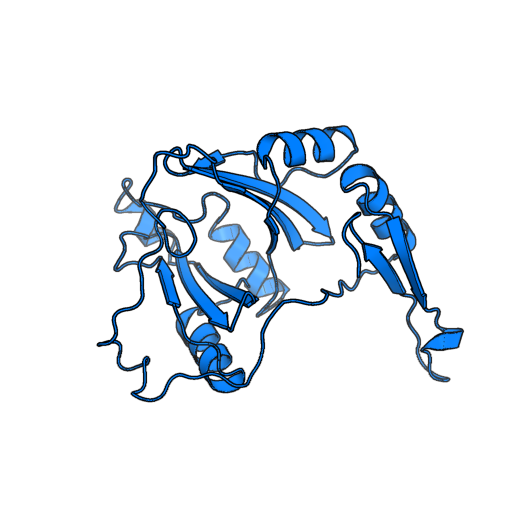A CA 1
ATOM 630 C C . VAL A 1 86 ? 3.005 3.692 5.276 1.00 98.69 86 VAL A C 1
ATOM 632 O O . VAL A 1 86 ? 2.234 4.425 5.876 1.00 98.69 86 VAL A O 1
ATOM 635 N N . ARG A 1 87 ? 3.161 3.752 3.946 1.00 98.75 87 ARG A N 1
ATOM 636 C CA . ARG A 1 87 ? 2.314 4.591 3.078 1.00 98.75 87 ARG A CA 1
ATOM 637 C C . ARG A 1 87 ? 1.004 3.905 2.702 1.00 98.75 87 ARG A C 1
ATOM 639 O O . ARG A 1 87 ? -0.038 4.539 2.725 1.00 98.75 87 ARG A O 1
ATOM 646 N N . ALA A 1 88 ? 1.064 2.637 2.306 1.00 98.81 88 ALA A N 1
ATOM 647 C CA . ALA A 1 88 ? -0.081 1.912 1.774 1.00 98.81 88 ALA A CA 1
ATOM 648 C C . ALA A 1 88 ? -0.249 0.582 2.501 1.00 98.81 88 ALA A C 1
ATOM 650 O O . ALA A 1 88 ? 0.721 -0.172 2.631 1.00 98.81 88 ALA A O 1
ATOM 651 N N . ILE A 1 89 ? -1.480 0.304 2.920 1.00 98.62 89 ILE A N 1
ATOM 652 C CA . ILE A 1 89 ? -1.942 -1.023 3.320 1.00 98.62 89 ILE A CA 1
ATOM 653 C C . ILE A 1 89 ? -2.727 -1.557 2.127 1.00 98.62 89 ILE A C 1
ATOM 655 O O . ILE A 1 89 ? -3.721 -0.955 1.727 1.00 98.62 89 ILE A O 1
ATOM 659 N N . ALA A 1 90 ? -2.232 -2.623 1.502 1.00 98.31 90 ALA A N 1
ATOM 660 C CA . ALA A 1 90 ? -2.843 -3.185 0.305 1.00 98.31 90 ALA A CA 1
ATOM 661 C C . ALA A 1 90 ? -3.685 -4.409 0.657 1.00 98.31 90 ALA A C 1
ATOM 663 O O . ALA A 1 90 ? -3.208 -5.292 1.370 1.00 98.31 90 ALA A O 1
ATOM 664 N N . VAL A 1 91 ? -4.904 -4.457 0.129 1.00 96.56 91 VAL A N 1
ATOM 665 C CA . VAL A 1 91 ? -5.813 -5.597 0.247 1.00 96.56 91 VAL A CA 1
ATOM 666 C C . VAL A 1 91 ? -6.195 -6.082 -1.146 1.00 96.56 91 VAL A C 1
ATOM 668 O O . VAL A 1 91 ? -6.442 -5.282 -2.055 1.00 96.56 91 VAL A O 1
ATOM 671 N N . GLU A 1 92 ? -6.208 -7.399 -1.313 1.00 95.75 92 GLU A N 1
ATOM 672 C CA . GLU A 1 92 ? -6.759 -8.026 -2.507 1.00 95.75 92 GLU A CA 1
ATOM 673 C C . GLU A 1 92 ? -8.289 -8.007 -2.422 1.00 95.75 92 GLU A C 1
ATOM 675 O O . GLU A 1 92 ? -8.865 -8.284 -1.369 1.00 95.75 92 GLU A O 1
ATOM 680 N N . VAL A 1 93 ? -8.937 -7.629 -3.520 1.00 95.56 93 VAL A N 1
ATOM 681 C CA . VAL A 1 93 ? -10.394 -7.556 -3.660 1.00 95.56 93 VAL A CA 1
ATOM 682 C C . VAL A 1 93 ? -10.812 -8.167 -4.992 1.00 95.56 93 VAL A C 1
ATOM 684 O O . VAL A 1 93 ? -10.011 -8.239 -5.924 1.00 95.56 93 VAL A O 1
ATOM 687 N N . ASP A 1 94 ? -12.085 -8.540 -5.113 1.00 94.12 94 ASP A N 1
ATOM 688 C CA . ASP A 1 94 ? -12.615 -9.129 -6.348 1.00 94.12 94 ASP A CA 1
ATOM 689 C C . ASP A 1 94 ? -12.515 -8.167 -7.548 1.00 94.12 94 ASP A C 1
ATOM 691 O O . ASP A 1 94 ? -12.096 -8.562 -8.636 1.00 94.12 94 ASP A O 1
ATOM 695 N N . ASP A 1 95 ? -12.854 -6.885 -7.356 1.00 95.50 95 ASP A N 1
ATOM 696 C CA . ASP A 1 95 ? -12.665 -5.829 -8.359 1.00 95.50 95 ASP A CA 1
ATOM 697 C C . ASP A 1 95 ? -12.296 -4.492 -7.691 1.00 95.50 95 ASP A C 1
ATOM 699 O O . ASP A 1 95 ? -13.097 -3.887 -6.973 1.00 95.50 95 ASP A O 1
ATOM 703 N N . ALA A 1 96 ? -11.076 -4.008 -7.947 1.00 97.50 96 ALA A N 1
ATOM 704 C CA . ALA A 1 96 ? -10.546 -2.777 -7.362 1.00 97.50 96 ALA A CA 1
ATOM 705 C C . ALA A 1 96 ? -11.261 -1.504 -7.846 1.00 97.50 96 ALA A C 1
ATOM 707 O O . ALA A 1 96 ? -11.192 -0.468 -7.180 1.00 97.50 96 ALA A O 1
ATOM 708 N N . GLU A 1 97 ? -11.942 -1.554 -8.991 1.00 97.56 97 GLU A N 1
ATOM 709 C CA . GLU A 1 97 ? -12.770 -0.455 -9.486 1.00 97.56 97 GLU A CA 1
ATOM 710 C C . GLU A 1 97 ? -14.090 -0.385 -8.719 1.00 97.56 97 GLU A C 1
ATOM 712 O O . GLU A 1 97 ? -14.455 0.679 -8.222 1.00 97.56 97 GLU A O 1
ATOM 717 N N . ILE A 1 98 ? -14.756 -1.531 -8.530 1.00 97.25 98 ILE A N 1
ATOM 718 C CA . ILE A 1 98 ? -15.991 -1.614 -7.737 1.00 97.25 98 ILE A CA 1
ATOM 719 C C . ILE A 1 98 ? -15.714 -1.234 -6.281 1.00 97.25 98 ILE A C 1
ATOM 721 O O . ILE A 1 98 ? -16.471 -0.444 -5.713 1.00 97.25 98 ILE A O 1
ATOM 725 N N . ALA A 1 99 ? -14.628 -1.746 -5.691 1.00 97.44 99 ALA A N 1
ATOM 726 C CA . ALA A 1 99 ? -14.222 -1.404 -4.329 1.00 97.44 99 ALA A CA 1
ATOM 727 C C . ALA A 1 99 ? -14.015 0.110 -4.179 1.00 97.44 99 ALA A C 1
ATOM 729 O O . ALA A 1 99 ? -14.618 0.730 -3.305 1.00 97.44 99 ALA A O 1
ATOM 730 N N . PHE A 1 100 ? -13.256 0.730 -5.090 1.00 98.38 100 PHE A N 1
ATOM 731 C CA . PHE A 1 100 ? -13.037 2.175 -5.091 1.00 98.38 100 PHE A CA 1
ATOM 732 C C . PHE A 1 100 ? -14.343 2.961 -5.210 1.00 98.38 100 PHE A C 1
ATOM 734 O O . PHE A 1 100 ? -14.646 3.778 -4.344 1.00 98.38 100 PHE A O 1
ATOM 741 N N . THR A 1 101 ? -15.141 2.714 -6.252 1.00 98.19 101 THR A N 1
ATOM 742 C CA . THR A 1 101 ? -16.385 3.459 -6.491 1.00 98.19 101 THR A CA 1
ATOM 743 C C . THR A 1 101 ? -17.362 3.300 -5.330 1.00 98.19 101 THR A C 1
ATOM 745 O O . THR A 1 101 ? -17.976 4.280 -4.907 1.00 98.19 101 THR A O 1
ATOM 748 N N . THR A 1 102 ? -17.469 2.095 -4.767 1.00 97.62 102 THR A N 1
ATOM 749 C CA . THR A 1 102 ? -18.299 1.838 -3.586 1.00 97.62 102 THR A CA 1
ATOM 750 C C . THR A 1 102 ? -17.796 2.634 -2.389 1.00 97.62 102 THR A C 1
ATOM 752 O O . THR A 1 102 ? -18.593 3.320 -1.753 1.00 97.62 102 THR A O 1
ATOM 755 N N . SER A 1 103 ? -16.489 2.627 -2.117 1.00 98.12 103 SER A N 1
ATOM 756 C CA . SER A 1 103 ? -15.909 3.402 -1.020 1.00 98.12 103 SER A CA 1
ATOM 757 C C . SER A 1 103 ? -16.162 4.906 -1.171 1.00 98.12 103 SER A C 1
ATOM 759 O O . SER A 1 103 ? -16.612 5.549 -0.224 1.00 98.12 103 SER A O 1
ATOM 761 N N . ILE A 1 104 ? -15.945 5.482 -2.359 1.00 98.00 104 ILE A N 1
ATOM 762 C CA . ILE A 1 104 ? -16.188 6.916 -2.601 1.00 98.00 104 ILE A CA 1
ATOM 763 C C . ILE A 1 104 ? -17.667 7.272 -2.413 1.00 98.00 104 ILE A C 1
ATOM 765 O O . ILE A 1 104 ? -17.981 8.268 -1.760 1.00 98.00 104 ILE A O 1
ATOM 769 N N . ASN A 1 105 ? -18.585 6.437 -2.910 1.00 97.94 105 ASN A N 1
ATOM 770 C CA . ASN A 1 105 ? -20.028 6.645 -2.739 1.00 97.94 105 ASN A CA 1
ATOM 771 C C . ASN A 1 105 ? -20.470 6.626 -1.267 1.00 97.94 105 ASN A C 1
ATOM 773 O O . ASN A 1 105 ? -21.506 7.197 -0.931 1.00 97.94 105 ASN A O 1
ATOM 777 N N . HIS A 1 106 ? -19.670 6.018 -0.392 1.00 97.56 106 HIS A N 1
ATOM 778 C CA . HIS A 1 106 ? -19.896 5.975 1.049 1.00 97.56 106 HIS A CA 1
ATOM 779 C C . HIS A 1 106 ? -18.965 6.915 1.838 1.00 97.56 106 HIS A C 1
ATOM 781 O O . HIS A 1 106 ? -18.853 6.817 3.060 1.00 97.56 106 HIS A O 1
ATOM 787 N N . GLY A 1 107 ? -18.342 7.883 1.161 1.00 97.06 107 GLY A N 1
ATOM 788 C CA . GLY A 1 107 ? -17.635 8.995 1.795 1.00 97.06 107 GLY A CA 1
ATOM 789 C C . GLY A 1 107 ? -16.129 8.812 1.963 1.00 97.06 107 GLY A C 1
ATOM 790 O O . GLY A 1 107 ? -15.518 9.653 2.622 1.00 97.06 107 GLY A O 1
ATOM 791 N N . ALA A 1 108 ? -15.521 7.777 1.374 1.00 97.94 108 ALA A N 1
ATOM 792 C CA . ALA A 1 108 ? -14.064 7.681 1.314 1.00 97.94 108 ALA A CA 1
ATOM 793 C C . ALA A 1 108 ? -13.462 8.851 0.525 1.00 97.94 108 ALA A C 1
ATOM 795 O O . ALA A 1 108 ? -14.019 9.303 -0.478 1.00 97.94 108 ALA A O 1
ATOM 796 N N . ILE A 1 109 ? -12.293 9.321 0.957 1.00 98.31 109 ILE A N 1
ATOM 797 C CA . ILE A 1 109 ? -11.547 10.364 0.247 1.00 98.31 109 ILE A CA 1
ATOM 798 C C . ILE A 1 109 ? -10.709 9.691 -0.856 1.00 98.31 109 ILE A C 1
ATOM 800 O O . ILE A 1 109 ? -9.889 8.825 -0.531 1.00 98.31 109 ILE A O 1
ATOM 804 N N . PRO A 1 110 ? -10.881 10.059 -2.141 1.00 98.44 110 PRO A N 1
ATOM 805 C CA . PRO A 1 110 ? -10.112 9.465 -3.233 1.00 98.44 110 PRO A CA 1
ATOM 806 C C . PRO A 1 110 ? -8.648 9.914 -3.179 1.00 98.44 110 PRO A C 1
ATOM 808 O O . PRO A 1 110 ? -8.376 11.106 -3.053 1.00 98.44 110 PRO A O 1
ATOM 811 N N . GLU A 1 111 ? -7.714 8.971 -3.327 1.00 98.38 111 GLU A N 1
ATOM 812 C CA . GLU A 1 111 ? -6.268 9.248 -3.418 1.00 98.38 111 GLU A CA 1
ATOM 813 C C . GLU A 1 111 ? -5.724 8.930 -4.811 1.00 98.38 111 GLU A C 1
ATOM 815 O O . GLU A 1 111 ? -4.995 9.732 -5.392 1.00 98.38 111 GLU A O 1
ATOM 820 N N . PHE A 1 112 ? -6.116 7.787 -5.379 1.00 98.50 112 PHE A N 1
ATOM 821 C CA . PHE A 1 112 ? -5.713 7.389 -6.722 1.00 98.50 112 PHE A CA 1
ATOM 822 C C . PHE A 1 112 ? -6.841 6.615 -7.422 1.00 98.50 112 PHE A C 1
ATOM 824 O O . PHE A 1 112 ? -7.285 5.590 -6.894 1.00 98.50 112 PHE A O 1
ATOM 831 N N . PRO A 1 113 ? -7.333 7.083 -8.586 1.00 98.38 113 PRO A N 1
ATOM 832 C CA . PRO A 1 113 ? -8.436 6.429 -9.281 1.00 98.38 113 PRO A CA 1
ATOM 833 C C . PRO A 1 113 ? -8.032 5.044 -9.819 1.00 98.38 113 PRO A C 1
ATOM 835 O O . PRO A 1 113 ? -6.842 4.786 -10.010 1.00 98.38 113 PRO A O 1
ATOM 838 N N . PRO A 1 114 ? -9.001 4.156 -10.109 1.00 98.00 114 PRO A N 1
ATOM 839 C CA . PRO A 1 114 ? -8.724 2.842 -10.675 1.00 98.00 114 PRO A CA 1
ATOM 840 C C . PRO A 1 114 ? -7.948 2.919 -11.989 1.00 98.00 114 PRO A C 1
ATOM 842 O O . PRO A 1 114 ? -8.350 3.606 -12.927 1.00 98.00 114 PRO A O 1
ATOM 845 N N . VAL A 1 115 ? -6.846 2.175 -12.064 1.00 96.56 115 VAL A N 1
ATOM 846 C CA . VAL A 1 115 ? -6.035 2.018 -13.275 1.00 96.56 115 VAL A CA 1
ATOM 847 C C . VAL A 1 115 ? -5.809 0.540 -13.547 1.00 96.56 115 VAL A C 1
ATOM 849 O O . VAL A 1 115 ? -5.419 -0.213 -12.655 1.00 96.56 115 VAL A O 1
ATOM 852 N N . LEU A 1 116 ? -6.019 0.144 -14.802 1.00 94.50 116 LEU A N 1
ATOM 853 C CA . LEU A 1 116 ? -5.701 -1.187 -15.298 1.00 94.50 116 LEU A CA 1
ATOM 854 C C . LEU A 1 116 ? -4.242 -1.237 -15.769 1.00 94.50 116 LEU A C 1
ATOM 856 O O . LEU A 1 116 ? -3.863 -0.616 -16.761 1.00 94.50 116 LEU A O 1
ATOM 860 N N . LEU A 1 117 ? -3.427 -1.998 -15.053 1.00 91.94 117 LEU A N 1
ATOM 861 C CA . LEU A 1 117 ? -2.029 -2.264 -15.346 1.00 91.94 117 LEU A CA 1
ATOM 862 C C . LEU A 1 117 ? -1.910 -3.491 -16.244 1.00 91.94 117 LEU A C 1
ATOM 864 O O . LEU A 1 117 ? -2.293 -4.600 -15.862 1.00 91.94 117 LEU A O 1
ATOM 868 N N . ASP A 1 118 ? -1.365 -3.266 -17.440 1.00 88.62 118 ASP A N 1
ATOM 869 C CA . ASP A 1 118 ? -1.070 -4.295 -18.440 1.00 88.62 118 ASP A CA 1
ATOM 870 C C . ASP A 1 118 ? -2.240 -5.264 -18.689 1.00 88.62 118 ASP A C 1
ATOM 872 O O . ASP A 1 118 ? -2.061 -6.477 -18.736 1.00 88.62 118 ASP A O 1
ATOM 876 N N . ASN A 1 119 ? -3.465 -4.724 -18.759 1.00 87.19 119 ASN A N 1
ATOM 877 C CA . ASN A 1 119 ? -4.725 -5.462 -18.935 1.00 87.19 119 ASN A CA 1
ATOM 878 C C . ASN A 1 119 ? -4.986 -6.597 -17.923 1.00 87.19 119 ASN A C 1
ATOM 880 O O . ASN A 1 119 ? -5.850 -7.444 -18.154 1.00 87.19 119 ASN A O 1
ATOM 884 N N . ARG A 1 120 ? -4.263 -6.622 -16.796 1.00 87.19 120 ARG A N 1
ATOM 885 C CA . ARG A 1 120 ? -4.220 -7.775 -15.885 1.00 87.19 120 ARG A CA 1
ATOM 886 C C . ARG A 1 120 ? -4.465 -7.438 -14.425 1.00 87.19 120 ARG A C 1
ATOM 888 O O . ARG A 1 120 ? -5.048 -8.260 -13.733 1.00 87.19 120 ARG A O 1
ATOM 895 N N . VAL A 1 121 ? -4.022 -6.280 -13.944 1.00 93.25 121 VAL A N 1
ATOM 896 C CA . VAL A 1 121 ? -4.195 -5.894 -12.535 1.00 93.25 121 VAL A CA 1
ATOM 897 C C . VAL A 1 121 ? -4.870 -4.543 -12.460 1.00 93.25 121 VAL A C 1
ATOM 899 O O . VAL A 1 121 ? -4.375 -3.598 -13.063 1.00 93.25 121 VAL A O 1
ATOM 902 N N . LYS A 1 122 ? -5.960 -4.419 -11.706 1.00 96.25 122 LYS A N 1
ATOM 903 C CA . LYS A 1 122 ? -6.507 -3.107 -11.358 1.00 96.25 122 LYS A CA 1
ATOM 904 C C . LYS A 1 122 ? -5.963 -2.669 -10.002 1.00 96.25 122 LYS A C 1
ATOM 906 O O . LYS A 1 122 ? -5.908 -3.464 -9.066 1.00 96.25 122 LYS A O 1
ATOM 911 N N . LEU A 1 123 ? -5.571 -1.402 -9.912 1.00 97.94 123 LEU A N 1
ATOM 912 C CA . LEU A 1 123 ? -5.098 -0.760 -8.686 1.00 97.94 123 LEU A CA 1
ATOM 913 C C . LEU A 1 123 ? -5.866 0.539 -8.466 1.00 97.94 123 LEU A C 1
ATOM 915 O O . LEU A 1 123 ? -6.014 1.327 -9.398 1.00 97.94 123 LEU A O 1
ATOM 919 N N . SER A 1 124 ? -6.300 0.779 -7.234 1.00 98.62 124 SER A N 1
ATOM 920 C CA . SER A 1 124 ? -6.901 2.044 -6.799 1.00 98.62 124 SER A CA 1
ATOM 921 C C . SER A 1 124 ? -6.574 2.328 -5.330 1.00 98.62 124 SER A C 1
ATOM 923 O O . SER A 1 124 ? -6.143 1.432 -4.599 1.00 98.62 124 SER A O 1
ATOM 925 N N . GLU A 1 125 ? -6.728 3.579 -4.890 1.00 98.81 125 GLU A N 1
ATOM 926 C CA . GLU A 1 125 ? -6.409 3.987 -3.516 1.00 98.81 125 GLU A CA 1
ATOM 927 C C . GLU A 1 125 ? -7.406 4.994 -2.954 1.00 98.81 125 GLU A C 1
ATOM 929 O O . GLU A 1 125 ? -7.745 5.990 -3.598 1.00 98.81 125 GLU A O 1
ATOM 934 N N . VAL A 1 126 ? -7.791 4.780 -1.699 1.00 98.69 126 VAL A N 1
ATOM 935 C CA . VAL A 1 126 ? -8.541 5.743 -0.887 1.00 98.69 126 VAL A CA 1
ATOM 936 C C . VAL A 1 126 ? -7.767 6.068 0.386 1.00 98.69 126 VAL A C 1
ATOM 938 O O . VAL A 1 126 ? -6.951 5.269 0.855 1.00 98.69 126 VAL A O 1
ATOM 941 N N . ARG A 1 127 ? -8.007 7.239 0.975 1.00 98.38 127 ARG A N 1
ATOM 942 C CA . ARG A 1 127 ? -7.372 7.614 2.243 1.00 98.38 127 ARG A CA 1
ATOM 943 C C . ARG A 1 127 ? -7.902 6.741 3.375 1.00 98.38 127 ARG A C 1
ATOM 945 O O . ARG A 1 127 ? -9.114 6.647 3.556 1.00 98.38 127 ARG A O 1
ATOM 952 N N . LEU A 1 128 ? -7.002 6.159 4.161 1.00 97.38 128 LEU A N 1
ATOM 953 C CA . LEU A 1 128 ? -7.350 5.365 5.337 1.00 97.38 128 LEU A CA 1
ATOM 954 C C . LEU A 1 128 ? -7.351 6.240 6.599 1.00 97.38 128 LEU A C 1
ATOM 956 O O . LEU A 1 128 ? -8.391 6.439 7.216 1.00 97.38 128 LEU A O 1
ATOM 960 N N . TYR A 1 129 ? -6.203 6.821 6.949 1.00 96.38 129 TYR A N 1
ATOM 961 C CA . TYR A 1 129 ? -6.051 7.820 8.014 1.00 96.38 129 TYR A CA 1
ATOM 962 C C . TYR A 1 129 ? -4.727 8.569 7.831 1.00 96.38 129 TYR A C 1
ATOM 964 O O . TYR A 1 129 ? -3.754 7.995 7.344 1.00 96.38 129 TYR A O 1
ATOM 972 N N . GLY A 1 130 ? -4.670 9.844 8.229 1.00 96.44 130 GLY A N 1
ATOM 973 C CA . GLY A 1 130 ? -3.488 10.684 7.992 1.00 96.44 130 GLY A CA 1
ATOM 974 C C . GLY A 1 130 ? -3.054 10.633 6.522 1.00 96.44 1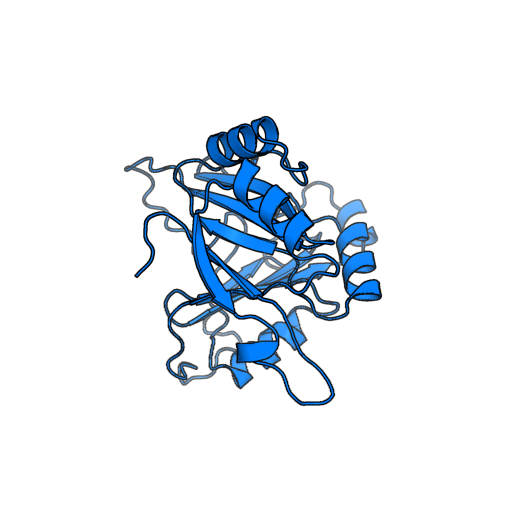30 GLY A C 1
ATOM 975 O O . GLY A 1 130 ? -3.884 10.811 5.630 1.00 96.44 130 GLY A O 1
ATOM 976 N N . ASP A 1 131 ? -1.780 10.309 6.291 1.00 97.81 131 ASP A N 1
ATOM 977 C CA . ASP A 1 131 ? -1.203 10.095 4.957 1.00 97.81 131 ASP A CA 1
ATOM 978 C C . ASP A 1 131 ? -1.130 8.608 4.555 1.00 97.81 131 ASP A C 1
ATOM 980 O O . ASP A 1 131 ? -0.421 8.254 3.609 1.00 97.81 131 ASP A O 1
ATOM 984 N N . VAL A 1 132 ? -1.811 7.714 5.276 1.00 98.56 132 VAL A N 1
ATOM 985 C CA . VAL A 1 132 ? -1.894 6.286 4.942 1.00 98.56 132 VAL A CA 1
ATOM 986 C C . VAL A 1 132 ? -3.063 6.052 3.995 1.00 98.56 132 VAL A C 1
ATOM 988 O O . VAL A 1 132 ? -4.175 6.534 4.223 1.00 98.56 132 VAL A O 1
ATOM 991 N N . VAL A 1 133 ? -2.822 5.271 2.945 1.00 98.75 133 VAL A N 1
ATOM 992 C CA . VAL A 1 133 ? -3.845 4.862 1.980 1.00 98.75 133 VAL A CA 1
ATOM 993 C C . VAL A 1 133 ? -4.208 3.393 2.148 1.00 98.75 133 VAL A C 1
ATOM 995 O O . VAL A 1 133 ? -3.348 2.550 2.426 1.00 98.75 133 VAL A O 1
ATOM 998 N N . LEU A 1 134 ? -5.484 3.088 1.936 1.00 98.62 134 LEU A N 1
ATOM 999 C CA . LEU A 1 134 ? -5.950 1.737 1.673 1.00 98.62 134 LEU A CA 1
ATOM 1000 C C . LEU A 1 134 ? -5.898 1.524 0.163 1.00 98.62 134 LEU A C 1
ATOM 1002 O O . LEU A 1 134 ? -6.547 2.244 -0.598 1.00 98.62 134 LEU A O 1
ATOM 1006 N N . ARG A 1 135 ? -5.085 0.563 -0.267 1.00 98.81 135 ARG A N 1
ATOM 1007 C CA . ARG A 1 135 ? -4.886 0.234 -1.676 1.00 98.81 135 ARG A CA 1
ATOM 1008 C C . ARG A 1 135 ? -5.670 -1.024 -2.018 1.00 98.81 135 ARG A C 1
ATOM 1010 O O . ARG A 1 135 ? -5.403 -2.080 -1.450 1.00 98.81 135 ARG A O 1
ATOM 1017 N N . TYR A 1 136 ? -6.578 -0.920 -2.977 1.00 98.44 136 TYR A N 1
ATOM 1018 C CA . TYR A 1 136 ? -7.287 -2.068 -3.528 1.00 98.44 136 TYR A CA 1
ATOM 1019 C C . TYR A 1 136 ? -6.515 -2.620 -4.722 1.00 98.44 136 TYR A C 1
ATOM 1021 O O . TYR A 1 136 ? -6.103 -1.862 -5.605 1.00 98.44 136 TYR A O 1
ATOM 1029 N N . ILE A 1 137 ? -6.317 -3.935 -4.742 1.00 97.56 137 ILE A N 1
ATOM 1030 C CA . ILE A 1 137 ? -5.705 -4.666 -5.852 1.00 97.56 137 ILE A CA 1
ATOM 1031 C C . ILE A 1 137 ? -6.665 -5.767 -6.283 1.00 97.56 137 ILE A C 1
ATOM 1033 O O . ILE A 1 137 ? -7.128 -6.528 -5.443 1.00 97.56 137 ILE A O 1
ATOM 1037 N N . SER A 1 138 ? -6.937 -5.882 -7.579 1.00 95.62 138 SER A N 1
ATOM 1038 C CA . SER A 1 138 ? -7.656 -7.031 -8.130 1.00 95.62 138 SER A CA 1
ATOM 1039 C C . SER A 1 138 ? -6.950 -7.561 -9.367 1.00 95.62 138 SER A C 1
ATOM 1041 O O . SER A 1 138 ? -6.412 -6.798 -10.176 1.00 95.62 138 SER A O 1
ATOM 1043 N N . HIS A 1 139 ? -6.952 -8.879 -9.524 1.00 91.56 139 HIS A N 1
ATOM 1044 C CA . HIS A 1 139 ? -6.345 -9.564 -10.658 1.00 91.56 139 HIS A CA 1
ATOM 1045 C C . HIS A 1 139 ? -7.451 -9.991 -11.630 1.00 91.56 139 HIS A C 1
ATOM 1047 O O . HIS A 1 139 ? -8.445 -10.590 -11.227 1.00 91.56 139 HIS A O 1
ATOM 1053 N N . ASN A 1 140 ? -7.304 -9.686 -12.920 1.00 81.50 140 ASN A N 1
ATOM 1054 C CA . ASN A 1 140 ? -8.229 -10.173 -13.938 1.00 81.50 140 ASN A CA 1
ATOM 1055 C C . ASN A 1 140 ? -8.106 -11.699 -14.025 1.00 81.50 140 ASN A C 1
ATOM 1057 O O . ASN A 1 140 ? -7.083 -12.226 -14.461 1.00 81.50 140 ASN A O 1
ATOM 1061 N N . ASN A 1 141 ? -9.179 -12.398 -13.660 1.00 59.28 141 ASN A N 1
ATOM 1062 C CA . ASN A 1 141 ? -9.294 -13.858 -13.698 1.00 59.28 141 ASN A CA 1
ATOM 1063 C C . ASN A 1 141 ? -9.525 -14.402 -15.116 1.00 59.28 141 ASN A C 1
ATOM 1065 O O . ASN A 1 141 ? -10.288 -15.353 -15.310 1.00 59.28 141 ASN A O 1
ATOM 1069 N N . ASP A 1 142 ? -8.885 -13.813 -16.127 1.00 59.31 142 ASP A N 1
ATOM 1070 C CA . ASP A 1 142 ? -8.985 -14.327 -17.485 1.00 59.31 142 ASP A CA 1
ATOM 1071 C C . ASP A 1 142 ? -8.183 -15.635 -17.553 1.00 59.31 142 ASP A C 1
ATOM 1073 O O . ASP A 1 142 ? -6.965 -15.659 -17.733 1.00 59.31 142 ASP A O 1
ATOM 1077 N N . SER A 1 143 ? -8.899 -16.738 -17.324 1.00 47.91 143 SER A N 1
ATOM 1078 C CA . SER A 1 143 ? -8.455 -18.134 -17.147 1.00 47.91 143 SER A CA 1
ATOM 1079 C C . SER A 1 143 ? -7.482 -18.697 -18.202 1.00 47.91 143 SER A C 1
ATOM 1081 O O . SER A 1 143 ? -6.996 -19.819 -18.062 1.00 47.91 143 SER A O 1
ATOM 1083 N N . ASN A 1 144 ? -7.137 -17.917 -19.229 1.00 52.31 144 ASN A N 1
ATOM 1084 C CA . ASN A 1 144 ? -6.163 -18.244 -20.268 1.00 52.31 144 ASN A CA 1
ATOM 1085 C C . ASN A 1 144 ? -4.796 -17.551 -20.109 1.00 52.31 144 ASN A C 1
ATOM 1087 O O . ASN A 1 144 ? -3.860 -17.901 -20.835 1.00 52.31 144 ASN A O 1
ATOM 1091 N N . SER A 1 145 ? -4.617 -16.603 -19.179 1.00 51.75 145 SER A N 1
ATOM 1092 C CA . SER A 1 145 ? -3.324 -15.933 -19.001 1.00 51.75 145 SER A CA 1
ATOM 1093 C C . SER A 1 145 ? -2.366 -16.783 -18.152 1.00 51.75 145 SER A C 1
ATOM 1095 O O . SER A 1 145 ? -2.231 -16.603 -16.945 1.00 51.75 145 SER A O 1
ATOM 1097 N N . LYS A 1 146 ? -1.642 -17.705 -18.796 1.00 45.56 146 LYS A N 1
ATOM 1098 C CA . LYS A 1 146 ? -0.542 -18.506 -18.210 1.00 45.56 146 LYS A CA 1
ATOM 1099 C C . LYS A 1 146 ? 0.718 -17.695 -17.846 1.00 45.56 146 LYS A C 1
ATOM 1101 O O . LYS A 1 146 ? 1.812 -18.249 -17.788 1.00 45.56 146 LYS A O 1
ATOM 1106 N N . HIS A 1 147 ? 0.600 -16.393 -17.608 1.00 49.84 147 HIS A N 1
ATOM 1107 C CA . HIS A 1 147 ? 1.724 -15.557 -17.195 1.00 49.84 147 HIS A CA 1
ATOM 1108 C C . HIS A 1 147 ? 1.544 -15.122 -15.743 1.00 49.84 147 HIS A C 1
ATOM 1110 O O . HIS A 1 147 ? 1.024 -14.041 -15.471 1.00 49.84 147 HIS A O 1
ATOM 1116 N N . SER A 1 148 ? 2.007 -15.973 -14.822 1.00 58.72 148 SER A N 1
ATOM 1117 C CA . SER A 1 148 ? 2.173 -15.630 -13.410 1.00 58.72 148 SER A CA 1
ATOM 1118 C C . SER A 1 148 ? 3.253 -14.554 -13.289 1.00 58.72 148 SER A C 1
ATOM 1120 O O . SER A 1 148 ? 4.443 -14.834 -13.442 1.00 58.72 148 SER A O 1
ATOM 1122 N N . PHE A 1 149 ? 2.860 -13.308 -13.061 1.00 67.81 149 PHE A N 1
ATOM 1123 C CA . PHE A 1 149 ? 3.804 -12.291 -12.612 1.00 67.81 149 PHE A CA 1
ATOM 1124 C C . PHE A 1 149 ? 4.047 -12.477 -11.113 1.00 67.81 149 PHE A C 1
ATOM 1126 O O . PHE A 1 149 ? 3.175 -12.915 -10.369 1.00 67.81 149 PHE A O 1
ATOM 1133 N N . ILE A 1 150 ? 5.263 -12.167 -10.672 1.00 85.00 150 ILE A N 1
ATOM 1134 C CA . ILE A 1 150 ? 5.702 -12.411 -9.293 1.00 85.00 150 ILE A CA 1
ATOM 1135 C C . ILE A 1 150 ? 5.002 -11.504 -8.264 1.00 85.00 150 ILE A C 1
ATOM 1137 O O . ILE A 1 150 ? 4.943 -11.841 -7.076 1.00 85.00 150 ILE A O 1
ATOM 1141 N N . PHE A 1 151 ? 4.490 -10.351 -8.718 1.00 92.94 151 PHE A N 1
ATOM 1142 C CA . PHE A 1 151 ? 3.817 -9.355 -7.883 1.00 92.94 151 PHE A CA 1
ATOM 1143 C C . PHE A 1 151 ? 2.868 -8.432 -8.666 1.00 92.94 151 PHE A C 1
ATOM 1145 O O . PHE A 1 151 ? 1.672 -8.686 -8.703 1.00 92.94 151 PHE A O 1
ATOM 1152 N N . LEU A 1 152 ? 3.391 -7.392 -9.324 1.00 94.06 152 LEU A N 1
ATOM 1153 C CA . LEU A 1 152 ? 2.646 -6.451 -10.169 1.00 94.06 152 LEU A CA 1
ATOM 1154 C C . LEU A 1 152 ? 3.335 -6.326 -11.538 1.00 94.06 152 LEU A C 1
ATOM 1156 O O . LEU A 1 152 ? 4.538 -6.595 -11.632 1.00 94.06 152 LEU A O 1
ATOM 1160 N N . PRO A 1 153 ? 2.627 -5.902 -12.602 1.00 92.81 153 PRO A N 1
ATOM 1161 C CA . PRO A 1 153 ? 3.266 -5.542 -13.866 1.00 92.81 153 PRO A CA 1
ATOM 1162 C C . PRO A 1 153 ? 4.413 -4.533 -13.664 1.00 92.81 153 PRO A C 1
ATOM 1164 O O . PRO A 1 153 ? 4.299 -3.591 -12.883 1.00 92.81 153 PRO A O 1
ATOM 1167 N N . GLY A 1 154 ? 5.542 -4.754 -14.344 1.00 92.56 154 GLY A N 1
ATOM 1168 C CA . GLY A 1 154 ? 6.757 -3.939 -14.191 1.00 92.56 154 GLY A CA 1
ATOM 1169 C C . GLY A 1 154 ? 7.671 -4.328 -13.019 1.00 92.56 154 GLY A C 1
ATOM 1170 O O . GLY A 1 154 ? 8.678 -3.653 -12.795 1.00 92.56 154 GLY A O 1
ATOM 1171 N N . PHE A 1 155 ? 7.346 -5.396 -12.277 1.00 94.88 155 PHE A N 1
ATOM 1172 C CA . PHE A 1 155 ? 8.266 -6.043 -11.339 1.00 94.88 155 PHE A CA 1
ATOM 1173 C C . PHE A 1 155 ? 8.920 -7.275 -11.965 1.00 94.88 155 PHE A C 1
ATOM 1175 O O . PHE A 1 155 ? 8.242 -8.143 -12.517 1.00 94.88 155 PHE A O 1
ATOM 1182 N N . GLU A 1 156 ? 10.233 -7.381 -11.802 1.00 93.75 156 GLU A N 1
ATOM 1183 C CA . GLU A 1 156 ? 11.047 -8.501 -12.270 1.00 93.75 156 GLU A CA 1
ATOM 1184 C C . GLU A 1 156 ? 11.569 -9.332 -11.090 1.00 93.75 156 GLU A C 1
ATOM 1186 O O . GLU A 1 156 ? 11.818 -8.777 -10.011 1.00 93.75 156 GLU A O 1
ATOM 1191 N N . PRO A 1 157 ? 11.749 -10.657 -11.256 1.00 92.75 157 PRO A N 1
ATOM 1192 C CA . PRO A 1 157 ? 12.338 -11.497 -10.224 1.00 92.75 157 PRO A CA 1
ATOM 1193 C C . PRO A 1 157 ? 13.786 -11.089 -9.939 1.00 92.75 157 PRO A C 1
ATOM 1195 O O . PRO A 1 157 ? 14.543 -10.700 -10.832 1.00 92.75 157 PRO A O 1
ATOM 1198 N N . VAL A 1 158 ? 14.197 -11.208 -8.680 1.00 88.81 158 VAL A N 1
ATOM 1199 C CA . VAL A 1 158 ? 15.602 -11.013 -8.312 1.00 88.81 158 VAL A CA 1
ATOM 1200 C C . VAL A 1 158 ? 16.390 -12.267 -8.689 1.00 88.81 158 VAL A C 1
ATOM 1202 O O . VAL A 1 158 ? 16.048 -13.364 -8.265 1.00 88.81 158 VAL A O 1
ATOM 1205 N N . SER A 1 159 ? 17.445 -12.111 -9.492 1.00 77.00 159 SER A N 1
ATOM 1206 C CA . SER A 1 159 ? 18.297 -13.223 -9.936 1.00 77.00 159 SER A CA 1
ATOM 1207 C C . SER A 1 159 ? 19.040 -13.895 -8.777 1.00 77.00 159 SER A C 1
ATOM 1209 O O . SER A 1 159 ? 19.569 -13.193 -7.912 1.00 77.00 159 SER A O 1
ATOM 1211 N N . ASP A 1 160 ? 19.241 -15.211 -8.858 1.00 66.88 160 ASP A N 1
ATOM 1212 C CA . ASP A 1 160 ? 20.052 -15.988 -7.903 1.00 66.88 160 ASP A CA 1
ATOM 1213 C C . ASP A 1 160 ? 21.519 -15.532 -7.825 1.00 66.88 160 ASP A C 1
ATOM 1215 O O . ASP A 1 160 ? 22.183 -15.721 -6.812 1.00 66.88 160 ASP A O 1
ATOM 1219 N N . SER A 1 161 ? 22.031 -14.873 -8.870 1.00 60.81 161 SER A N 1
ATOM 1220 C CA . SER A 1 161 ? 23.370 -14.271 -8.890 1.00 60.81 161 SER A CA 1
ATOM 1221 C C . SER A 1 161 ? 23.479 -12.964 -8.099 1.00 60.81 161 SER A C 1
ATOM 1223 O O . SER A 1 161 ? 24.538 -12.336 -8.098 1.00 60.81 161 SER A O 1
ATOM 1225 N N . ASN A 1 162 ? 22.396 -12.499 -7.470 1.00 64.69 162 ASN A N 1
ATOM 1226 C CA . ASN A 1 162 ? 22.442 -11.306 -6.639 1.00 64.69 162 ASN A CA 1
ATOM 1227 C C . ASN A 1 162 ? 23.340 -11.589 -5.416 1.00 64.69 162 ASN A C 1
ATOM 1229 O O . ASN A 1 162 ? 23.039 -12.512 -4.664 1.00 64.69 162 ASN A O 1
ATOM 1233 N N . PRO A 1 163 ? 24.403 -10.801 -5.156 1.00 57.44 163 PRO A N 1
ATOM 1234 C CA . PRO A 1 163 ? 25.280 -10.999 -3.995 1.00 57.44 163 PRO A CA 1
ATOM 1235 C C . PRO A 1 163 ? 24.547 -10.910 -2.644 1.00 57.44 163 PRO A C 1
ATOM 1237 O O . PRO A 1 163 ? 25.071 -11.360 -1.625 1.00 57.44 163 PRO A O 1
ATOM 1240 N N . PHE A 1 164 ? 23.336 -10.347 -2.626 1.00 57.94 164 PHE A N 1
ATOM 1241 C CA . PHE A 1 164 ? 22.453 -10.302 -1.462 1.00 57.94 164 PHE A CA 1
ATOM 1242 C C . PHE A 1 164 ? 21.537 -11.534 -1.327 1.00 57.94 164 PHE A C 1
ATOM 1244 O O . PHE A 1 164 ? 20.958 -11.744 -0.263 1.00 57.94 164 PHE A O 1
ATOM 1251 N N . SER A 1 165 ? 21.437 -12.372 -2.362 1.00 59.16 165 SER A N 1
ATOM 1252 C CA . SER A 1 165 ? 20.794 -13.689 -2.332 1.00 59.16 165 SER A CA 1
ATOM 1253 C C . SER A 1 165 ? 21.823 -14.719 -1.850 1.00 59.16 165 SER A C 1
ATOM 1255 O O . SER A 1 165 ? 22.549 -15.328 -2.632 1.00 59.16 165 SER A O 1
ATOM 1257 N N . LYS A 1 166 ? 22.010 -14.837 -0.529 1.00 55.25 166 LYS A N 1
ATOM 1258 C CA . LYS A 1 166 ? 22.957 -15.819 0.028 1.00 55.25 166 LYS A CA 1
ATOM 1259 C C . LYS A 1 166 ? 22.485 -17.254 -0.238 1.00 55.25 166 LYS A C 1
ATOM 1261 O O . LYS A 1 166 ? 21.296 -17.534 -0.301 1.00 55.25 166 LYS A O 1
ATOM 1266 N N . SER A 1 167 ? 23.450 -18.172 -0.276 1.00 52.41 167 SER A N 1
ATOM 1267 C CA . SER A 1 167 ? 23.311 -19.616 -0.534 1.00 52.41 167 SER A CA 1
ATOM 1268 C C . SER A 1 167 ? 22.437 -20.415 0.448 1.00 52.41 167 SER A C 1
ATOM 1270 O O . SER A 1 167 ? 22.268 -21.616 0.256 1.00 52.41 167 SER A O 1
ATOM 1272 N N . SER A 1 168 ? 21.887 -19.787 1.490 1.00 57.75 168 SER A N 1
ATOM 1273 C CA . SER A 1 168 ? 20.899 -20.396 2.384 1.00 57.75 168 SER A CA 1
ATOM 1274 C C . SER A 1 168 ? 19.632 -19.548 2.345 1.00 57.75 168 SER A C 1
ATOM 1276 O O . SER A 1 168 ? 19.741 -18.335 2.553 1.00 57.75 168 SER A O 1
ATOM 1278 N N . PRO A 1 169 ? 18.447 -20.141 2.113 1.00 70.88 169 PRO A N 1
ATOM 1279 C CA . PRO A 1 169 ? 17.210 -19.380 2.078 1.00 70.88 169 PRO A CA 1
ATOM 1280 C C . PRO A 1 169 ? 16.994 -18.725 3.444 1.00 70.88 169 PRO A C 1
ATOM 1282 O O . PRO A 1 169 ? 16.973 -19.397 4.476 1.00 70.88 169 PRO A O 1
ATOM 1285 N N . LEU A 1 170 ? 16.900 -17.396 3.449 1.00 82.69 170 LEU A N 1
ATOM 1286 C CA . LEU A 1 170 ? 16.451 -16.641 4.611 1.00 82.69 170 LEU A CA 1
ATOM 1287 C C . LEU A 1 170 ? 14.987 -17.026 4.856 1.00 82.69 170 LEU A C 1
ATOM 1289 O O . LEU A 1 170 ? 14.142 -16.757 4.014 1.00 82.69 170 LEU A O 1
ATOM 1293 N N . ASP A 1 171 ? 14.694 -17.695 5.964 1.00 92.12 171 ASP A N 1
ATOM 1294 C CA . ASP A 1 171 ? 13.324 -17.927 6.427 1.00 92.12 171 ASP A CA 1
ATOM 1295 C C . ASP A 1 171 ? 13.336 -18.139 7.941 1.00 92.12 171 ASP A C 1
ATOM 1297 O O . ASP A 1 171 ? 13.906 -19.111 8.435 1.00 92.12 171 ASP A O 1
ATOM 1301 N N . PHE A 1 172 ? 12.725 -17.215 8.683 1.00 95.62 172 PHE A N 1
ATOM 1302 C CA . PHE A 1 172 ? 12.610 -17.296 10.145 1.00 95.62 172 PHE A CA 1
ATOM 1303 C C . PHE A 1 172 ? 11.218 -17.742 10.613 1.00 95.62 172 PHE A C 1
ATOM 1305 O O . PHE A 1 172 ? 10.938 -17.715 11.808 1.00 95.62 172 PHE A O 1
ATOM 1312 N N . GLY A 1 173 ? 10.342 -18.169 9.697 1.00 96.12 173 GLY A N 1
ATOM 1313 C CA . GLY A 1 173 ? 9.033 -18.726 10.046 1.00 96.12 173 GLY A CA 1
ATOM 1314 C C . GLY A 1 173 ? 7.863 -17.739 10.011 1.00 96.12 173 GLY A C 1
ATOM 1315 O O . GLY A 1 173 ? 6.756 -18.122 10.376 1.00 96.12 173 GLY A O 1
ATOM 1316 N N . ILE A 1 174 ? 8.059 -16.495 9.561 1.00 97.44 174 ILE A N 1
ATOM 1317 C CA . ILE A 1 174 ? 6.963 -15.528 9.365 1.00 97.44 174 ILE A CA 1
ATOM 1318 C C . ILE A 1 174 ? 6.109 -15.974 8.171 1.00 97.44 174 ILE A C 1
ATOM 1320 O O . ILE A 1 174 ? 6.647 -16.411 7.157 1.00 97.44 174 ILE A O 1
ATOM 1324 N N . ARG A 1 175 ? 4.775 -15.920 8.279 1.00 96.50 175 ARG A N 1
ATOM 1325 C CA . ARG A 1 175 ? 3.894 -16.490 7.240 1.00 96.50 175 ARG A CA 1
ATOM 1326 C C . ARG A 1 175 ? 2.874 -15.539 6.656 1.00 96.50 175 ARG A C 1
ATOM 1328 O O . ARG A 1 175 ? 2.685 -15.568 5.452 1.00 96.50 175 ARG A O 1
ATOM 1335 N N . ARG A 1 176 ? 2.219 -14.709 7.459 1.00 96.62 176 ARG A N 1
ATOM 1336 C CA . ARG A 1 176 ? 1.187 -13.792 6.968 1.00 96.62 176 ARG A CA 1
ATOM 1337 C C . ARG A 1 176 ? 1.146 -12.523 7.798 1.00 96.62 176 ARG A C 1
ATOM 1339 O O . ARG A 1 176 ? 1.670 -12.491 8.911 1.00 96.62 176 ARG A O 1
ATOM 1346 N N . LEU A 1 177 ? 0.521 -11.494 7.238 1.00 96.50 177 LEU A N 1
ATOM 1347 C CA . LEU A 1 177 ? 0.093 -10.337 8.009 1.00 96.50 177 LEU A CA 1
ATOM 1348 C C . LEU A 1 177 ? -1.164 -10.736 8.781 1.00 96.50 177 LEU A C 1
ATOM 1350 O O . LEU A 1 177 ? -2.106 -11.250 8.183 1.00 96.50 177 LEU A O 1
ATOM 1354 N N . ASP A 1 178 ? -1.144 -10.557 10.096 1.00 95.44 178 ASP A N 1
ATOM 1355 C CA . ASP A 1 178 ? -2.297 -10.875 10.934 1.00 95.44 178 ASP A CA 1
ATOM 1356 C C . ASP A 1 178 ? -3.218 -9.666 11.088 1.00 95.44 178 ASP A C 1
ATOM 1358 O O . ASP A 1 178 ? -4.362 -9.698 10.652 1.00 95.44 178 ASP A O 1
ATOM 1362 N N . HIS A 1 179 ? -2.673 -8.564 11.595 1.00 94.81 179 HIS A N 1
ATOM 1363 C CA . HIS A 1 179 ? -3.364 -7.288 11.717 1.00 94.81 179 HIS A CA 1
ATOM 1364 C C . HIS A 1 179 ? -2.381 -6.126 11.531 1.00 94.81 179 HIS A C 1
ATOM 1366 O O . HIS A 1 179 ? -1.159 -6.296 11.595 1.00 94.81 179 HIS A O 1
ATOM 1372 N N . VAL A 1 180 ? -2.917 -4.924 11.308 1.00 95.44 180 VAL A N 1
ATOM 1373 C CA . VAL A 1 180 ? -2.155 -3.668 11.298 1.00 95.44 180 VAL A CA 1
ATOM 1374 C C . VAL A 1 180 ? -2.866 -2.669 12.194 1.00 95.44 180 VAL A C 1
ATOM 1376 O O . VAL A 1 180 ? -4.042 -2.385 11.991 1.00 95.44 180 VAL A O 1
ATOM 1379 N N . ALA A 1 181 ? -2.145 -2.124 13.169 1.00 95.56 181 ALA A N 1
ATOM 1380 C CA . ALA A 1 181 ? -2.659 -1.083 14.048 1.00 95.56 181 ALA A CA 1
ATOM 1381 C C . ALA A 1 181 ? -2.333 0.310 13.490 1.00 95.56 181 ALA A C 1
ATOM 1383 O O . ALA A 1 181 ? -1.193 0.590 13.106 1.00 95.56 181 ALA A O 1
ATOM 1384 N N . GLY A 1 182 ? -3.338 1.185 13.464 1.00 95.69 182 GLY A N 1
ATOM 1385 C CA . GLY A 1 182 ? -3.203 2.595 13.111 1.00 95.69 182 GLY A CA 1
ATOM 1386 C C . GLY A 1 182 ? -3.442 3.484 14.325 1.00 95.69 182 GLY A C 1
ATOM 1387 O O . GLY A 1 182 ? -4.487 3.385 14.961 1.00 95.69 182 GLY A O 1
ATOM 1388 N N . ASN A 1 183 ? -2.499 4.377 14.624 1.00 95.88 183 ASN A N 1
ATOM 1389 C CA . ASN A 1 183 ? -2.660 5.348 15.704 1.00 95.88 183 ASN A CA 1
ATOM 1390 C C . ASN A 1 183 ? -3.269 6.639 15.164 1.00 95.88 183 ASN A C 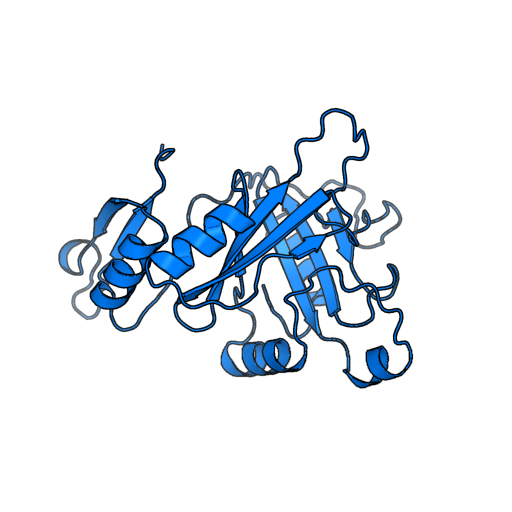1
ATOM 1392 O O . ASN A 1 183 ? -2.810 7.182 14.157 1.00 95.88 183 ASN A O 1
ATOM 1396 N N . VAL A 1 184 ? -4.284 7.146 15.859 1.00 94.81 184 VAL A N 1
ATOM 1397 C CA . VAL A 1 184 ? -5.038 8.338 15.464 1.00 94.81 184 VAL A CA 1
ATOM 1398 C C . VAL A 1 184 ? -5.310 9.220 16.675 1.00 94.81 184 VAL A C 1
ATOM 1400 O O . VAL A 1 184 ? -5.357 8.734 17.801 1.00 94.81 184 VAL A O 1
ATOM 1403 N N . HIS A 1 185 ? -5.497 10.520 16.443 1.00 93.19 185 HIS A N 1
ATOM 1404 C CA . HIS A 1 185 ? -5.802 11.465 17.521 1.00 93.19 185 HIS A CA 1
ATOM 1405 C C . HIS A 1 185 ? -7.212 11.265 18.098 1.00 93.19 185 HIS A C 1
ATOM 1407 O O . HIS A 1 185 ? -7.383 11.338 19.306 1.00 93.19 185 HIS A O 1
ATOM 1413 N N . GLU A 1 186 ? -8.205 10.988 17.245 1.00 92.50 186 GLU A N 1
ATOM 1414 C CA . GLU A 1 186 ? -9.621 10.887 17.628 1.00 92.50 186 GLU A CA 1
ATOM 1415 C C . GLU A 1 186 ? -10.239 9.585 17.094 1.00 92.50 186 GLU A C 1
ATOM 1417 O O . GLU A 1 186 ? -10.774 9.553 15.978 1.00 92.50 186 GLU A O 1
ATOM 1422 N N . LEU A 1 187 ? -10.175 8.509 17.894 1.00 92.69 187 LEU A N 1
ATOM 1423 C CA . LEU A 1 187 ? -10.593 7.151 17.506 1.00 92.69 187 LEU A CA 1
ATOM 1424 C C . LEU A 1 187 ? -12.009 7.117 16.916 1.00 92.69 187 LEU A C 1
ATOM 1426 O O . LEU A 1 187 ? -12.207 6.621 15.810 1.00 92.69 187 LEU A O 1
ATOM 1430 N N . SER A 1 188 ? -12.983 7.710 17.611 1.00 90.94 188 SER A N 1
ATOM 1431 C CA . SER A 1 188 ? -14.398 7.648 17.215 1.00 90.94 188 SER A CA 1
ATOM 1432 C C . SER A 1 188 ? -14.677 8.268 15.841 1.00 90.94 188 SER A C 1
ATOM 1434 O O . SER A 1 188 ? -15.561 7.808 15.118 1.00 90.94 188 SER A O 1
ATOM 1436 N N . SER A 1 189 ? -13.930 9.309 15.463 1.00 92.19 189 SER A N 1
ATOM 1437 C CA . SER A 1 189 ? -14.086 9.977 14.169 1.00 92.19 189 SER A CA 1
ATOM 1438 C C . SER A 1 189 ? -13.557 9.117 13.024 1.00 92.19 189 SER A C 1
ATOM 1440 O O . SER A 1 189 ? -14.196 9.030 11.975 1.00 92.19 189 SER A O 1
ATOM 1442 N N . VAL A 1 190 ? -12.429 8.441 13.255 1.00 93.12 190 VAL A N 1
ATOM 1443 C CA . VAL A 1 190 ? -11.794 7.571 12.268 1.00 93.12 190 VAL A CA 1
ATOM 1444 C C . VAL A 1 190 ? -12.584 6.281 12.121 1.00 93.12 190 VAL A C 1
ATOM 1446 O O . VAL A 1 190 ? -12.875 5.904 10.995 1.00 93.12 190 VAL A O 1
ATOM 1449 N N . VAL A 1 191 ? -13.030 5.661 13.215 1.00 91.25 191 VAL A N 1
ATOM 1450 C CA . VAL A 1 191 ? -13.902 4.475 13.164 1.00 91.25 191 VAL A CA 1
ATOM 1451 C C . VAL A 1 191 ? -15.157 4.767 12.341 1.00 91.25 191 VAL A C 1
ATOM 1453 O O . VAL A 1 191 ? -15.395 4.094 11.345 1.00 91.25 191 VAL A O 1
ATOM 1456 N N . LYS A 1 192 ? -15.888 5.848 12.652 1.00 91.00 192 LYS A N 1
ATOM 1457 C CA . LYS A 1 192 ? -17.090 6.245 11.894 1.00 91.00 192 LYS A CA 1
ATOM 1458 C C . LYS A 1 192 ? -16.814 6.553 10.425 1.00 91.00 192 LYS A C 1
ATOM 1460 O O . LYS A 1 192 ? -17.729 6.490 9.606 1.00 91.00 192 LYS A O 1
ATOM 1465 N N . TYR A 1 193 ? -15.602 6.993 10.094 1.00 93.31 193 TYR A N 1
ATOM 1466 C CA . TYR A 1 193 ? -15.182 7.186 8.710 1.00 93.31 193 TYR A CA 1
ATOM 1467 C C . TYR A 1 193 ? -14.955 5.835 8.024 1.00 93.31 193 TYR A C 1
ATOM 1469 O O . TYR A 1 193 ? -15.534 5.602 6.966 1.00 93.31 193 TYR A O 1
ATOM 1477 N N . LEU A 1 194 ? -14.182 4.941 8.648 1.00 92.25 194 LEU A N 1
ATOM 1478 C CA . LEU A 1 194 ? -13.858 3.618 8.116 1.00 92.25 194 LEU A CA 1
ATOM 1479 C C . LEU A 1 194 ? -15.111 2.750 7.940 1.00 92.25 194 LEU A C 1
ATOM 1481 O O . LEU A 1 194 ? -15.343 2.258 6.838 1.00 92.25 194 LEU A O 1
ATOM 1485 N N . GLU A 1 195 ? -15.956 2.633 8.970 1.00 88.50 195 GLU A N 1
ATOM 1486 C CA . GLU A 1 195 ? -17.197 1.837 8.953 1.00 88.50 195 GLU A CA 1
ATOM 1487 C C . GLU A 1 195 ? -18.105 2.191 7.773 1.00 88.50 195 GLU A C 1
ATOM 1489 O O . GLU A 1 195 ? -18.692 1.309 7.149 1.00 88.50 195 GLU A O 1
ATOM 1494 N N . LYS A 1 196 ? -18.195 3.482 7.426 1.00 89.25 196 LYS A N 1
ATOM 1495 C CA . LYS A 1 196 ? -19.048 3.932 6.323 1.00 89.25 196 LYS A CA 1
ATOM 1496 C C . LYS A 1 196 ? -18.611 3.352 4.989 1.00 89.25 196 LYS A C 1
ATOM 1498 O O . LYS A 1 196 ? -19.466 2.887 4.244 1.00 89.25 196 LYS A O 1
ATOM 1503 N N . PHE A 1 197 ? -17.318 3.417 4.666 1.00 91.75 197 PHE A N 1
ATOM 1504 C CA . PHE A 1 197 ? -16.870 3.130 3.304 1.00 91.75 197 PHE A CA 1
ATOM 1505 C C . PHE A 1 197 ? -16.312 1.730 3.092 1.00 91.75 197 PHE A C 1
ATOM 1507 O O . PHE A 1 197 ? -16.349 1.243 1.960 1.00 91.75 197 PHE A O 1
ATOM 1514 N N . ILE A 1 198 ? -15.748 1.117 4.134 1.00 85.31 198 ILE A N 1
ATOM 1515 C CA . ILE A 1 198 ? -15.129 -0.204 4.027 1.00 85.31 198 ILE A CA 1
ATOM 1516 C C . ILE A 1 198 ? -16.137 -1.317 4.339 1.00 85.31 198 ILE A C 1
ATOM 1518 O O . ILE A 1 198 ? -15.951 -2.449 3.905 1.00 85.31 198 ILE A O 1
ATOM 1522 N N . GLY A 1 199 ? -17.214 -0.990 5.068 1.00 81.69 199 GLY A N 1
ATOM 1523 C CA . GLY A 1 199 ? -18.249 -1.945 5.466 1.00 81.69 199 GLY A CA 1
ATOM 1524 C C . GLY A 1 199 ? -17.763 -3.030 6.431 1.00 81.69 199 GLY A C 1
ATOM 1525 O O . GLY A 1 199 ? -18.427 -4.052 6.558 1.00 81.69 199 GLY A O 1
ATOM 1526 N N . PHE A 1 200 ? -16.606 -2.833 7.071 1.00 88.56 200 PHE A N 1
ATOM 1527 C CA . PHE A 1 200 ? -16.107 -3.703 8.137 1.00 88.56 200 PHE A CA 1
ATOM 1528 C C . PHE A 1 200 ? -16.948 -3.507 9.390 1.00 88.56 200 PHE A C 1
ATOM 1530 O O . PHE A 1 200 ? -17.459 -2.411 9.637 1.00 88.56 200 PHE A O 1
ATOM 1537 N N . HIS A 1 201 ? -17.052 -4.558 10.190 1.00 85.38 201 HIS A N 1
ATOM 1538 C CA . HIS A 1 201 ? -17.715 -4.518 11.484 1.00 85.38 201 HIS A CA 1
ATOM 1539 C C . HIS A 1 201 ? -16.694 -4.539 12.619 1.00 85.38 201 HIS A C 1
ATOM 1541 O O . HIS A 1 201 ? -15.519 -4.869 12.439 1.00 85.38 201 HIS A O 1
ATOM 1547 N N . GLU A 1 202 ? -17.153 -4.130 13.795 1.00 89.12 202 GLU A N 1
ATOM 1548 C CA . GLU A 1 202 ? -16.378 -4.203 15.024 1.00 89.12 202 GLU A CA 1
ATOM 1549 C C . GLU A 1 202 ? -16.134 -5.663 15.418 1.00 89.12 202 GLU A C 1
ATOM 1551 O O . GLU A 1 202 ? -17.073 -6.449 15.545 1.00 89.12 202 GLU A O 1
ATOM 1556 N N . PHE A 1 203 ? -14.865 -6.005 15.630 1.00 87.38 203 PHE A N 1
ATOM 1557 C CA . PHE A 1 203 ? -14.429 -7.333 16.053 1.00 87.38 203 PHE A CA 1
ATOM 1558 C C . PHE A 1 203 ? -14.096 -7.389 17.548 1.00 87.38 203 PHE A C 1
ATOM 1560 O O . PHE A 1 203 ? -14.422 -8.360 18.229 1.00 87.38 203 PHE A O 1
ATOM 1567 N N . ALA A 1 204 ? -13.430 -6.352 18.064 1.00 83.19 204 ALA A N 1
ATOM 1568 C CA . ALA A 1 204 ? -13.044 -6.245 19.469 1.00 83.19 204 ALA A CA 1
ATOM 1569 C C . ALA A 1 204 ? -12.789 -4.785 19.870 1.00 83.19 204 ALA A C 1
ATOM 1571 O O . ALA A 1 204 ? -12.276 -4.000 19.070 1.00 83.19 204 ALA A O 1
ATOM 1572 N N . GLU A 1 205 ? -13.055 -4.455 21.131 1.00 85.44 205 GLU A N 1
ATOM 1573 C CA . GLU A 1 205 ? -12.758 -3.157 21.742 1.00 85.44 205 GLU A CA 1
ATOM 1574 C C . GLU A 1 205 ? -11.891 -3.355 22.992 1.00 85.44 205 GLU A C 1
ATOM 1576 O O . GLU A 1 205 ? -12.110 -4.290 23.765 1.00 85.44 205 GLU A O 1
ATOM 1581 N N . PHE A 1 206 ? -10.914 -2.468 23.195 1.00 82.06 206 PHE A N 1
ATOM 1582 C CA . PHE A 1 206 ? -10.164 -2.362 24.446 1.00 82.06 206 PHE A CA 1
ATOM 1583 C C . PHE A 1 206 ? -10.110 -0.903 24.887 1.00 82.06 206 PHE A C 1
ATOM 1585 O O . PHE A 1 206 ? -9.776 -0.011 24.103 1.00 82.06 206 PHE A O 1
ATOM 1592 N N . THR A 1 207 ? -10.395 -0.655 26.158 1.00 81.06 207 THR A N 1
ATOM 1593 C CA . THR A 1 207 ? -10.405 0.691 26.735 1.00 81.06 207 THR A CA 1
ATOM 1594 C C . THR A 1 207 ? -9.187 0.936 27.617 1.00 81.06 207 THR A C 1
ATOM 1596 O O . THR A 1 207 ? -8.463 0.015 27.996 1.00 81.06 207 THR A O 1
ATOM 1599 N N . ALA A 1 208 ? -8.969 2.193 28.005 1.00 77.69 208 ALA A N 1
ATOM 1600 C CA . ALA A 1 208 ? -7.908 2.538 28.946 1.00 77.69 208 ALA A CA 1
ATOM 1601 C C . ALA A 1 208 ? -8.029 1.799 30.295 1.00 77.69 208 ALA A C 1
ATOM 1603 O O . ALA A 1 208 ? -7.010 1.589 30.945 1.00 77.69 208 ALA A O 1
ATOM 1604 N N . ASP A 1 209 ? -9.225 1.361 30.694 1.00 75.69 209 ASP A N 1
ATOM 1605 C CA . ASP A 1 209 ? -9.401 0.548 31.902 1.00 75.69 209 ASP A CA 1
ATOM 1606 C C . ASP A 1 209 ? -8.896 -0.896 31.703 1.00 75.69 209 ASP A C 1
ATOM 1608 O O . ASP A 1 209 ? -8.455 -1.534 32.660 1.00 75.69 209 ASP A O 1
ATOM 1612 N N . ASP A 1 210 ? -8.892 -1.391 30.460 1.00 72.75 210 ASP A N 1
ATOM 1613 C CA . ASP A 1 210 ? -8.442 -2.741 30.098 1.00 72.75 210 ASP A CA 1
ATOM 1614 C C . ASP A 1 210 ? -6.928 -2.812 29.842 1.00 72.75 210 ASP A C 1
ATOM 1616 O O . ASP A 1 210 ? -6.279 -3.807 30.172 1.00 72.75 210 ASP A O 1
ATOM 1620 N N . VAL A 1 211 ? -6.355 -1.770 29.228 1.00 73.38 211 VAL A N 1
ATOM 1621 C CA . VAL A 1 211 ? -4.961 -1.763 28.728 1.00 73.38 211 VAL A CA 1
ATOM 1622 C C . VAL A 1 211 ? -4.125 -0.570 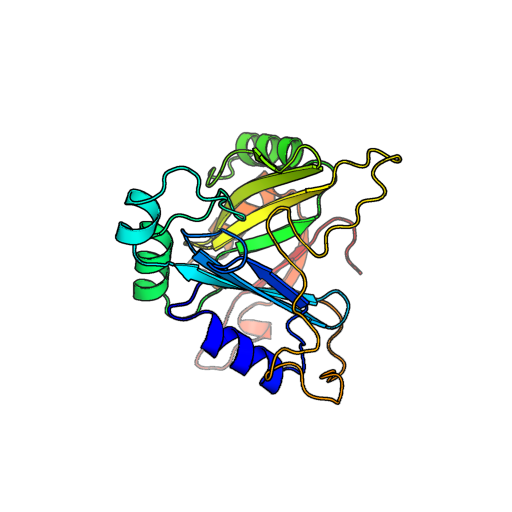29.208 1.00 73.38 211 VAL A C 1
ATOM 1624 O O . VAL A 1 211 ? -3.020 -0.335 28.711 1.00 73.38 211 VAL A O 1
ATOM 1627 N N . GLY A 1 212 ? -4.629 0.199 30.173 1.00 64.50 212 GLY A N 1
ATOM 1628 C CA . GLY A 1 212 ? -3.941 1.352 30.743 1.00 64.50 212 GLY A CA 1
ATOM 1629 C C . GLY A 1 212 ? -3.048 1.043 31.943 1.00 64.50 212 GLY A C 1
ATOM 1630 O O . GLY A 1 212 ? -3.126 0.017 32.616 1.00 64.50 212 GLY A O 1
ATOM 1631 N N . THR A 1 213 ? -2.182 2.006 32.222 1.00 73.81 213 THR A N 1
ATOM 1632 C CA . THR A 1 213 ? -1.428 2.158 33.467 1.00 73.81 213 THR A CA 1
ATOM 1633 C C . THR A 1 213 ? -2.005 3.334 34.257 1.00 73.81 213 THR A C 1
ATOM 1635 O O . THR A 1 213 ? -2.805 4.107 33.737 1.00 73.81 213 THR A O 1
ATOM 1638 N N . GLY A 1 214 ? -1.546 3.548 35.493 1.00 66.12 214 GLY A N 1
ATOM 1639 C CA . GLY A 1 214 ? -1.959 4.720 36.280 1.00 66.12 214 GLY A CA 1
ATOM 1640 C C . GLY A 1 214 ? -1.579 6.083 35.673 1.00 66.12 214 GLY A C 1
ATOM 1641 O O . GLY A 1 214 ? -2.101 7.099 36.118 1.00 66.12 214 GLY A O 1
ATOM 1642 N N . GLU A 1 215 ? -0.689 6.122 34.674 1.00 68.12 215 GLU A N 1
ATOM 1643 C CA . GLU A 1 215 ? -0.165 7.363 34.078 1.00 68.12 215 GLU A CA 1
ATOM 1644 C C . GLU A 1 215 ? -0.508 7.532 32.589 1.00 68.12 215 GLU A C 1
ATOM 1646 O O . GLU A 1 215 ? -0.326 8.611 32.028 1.00 68.12 215 GLU A O 1
ATOM 1651 N N . SER A 1 216 ? -0.980 6.478 31.919 1.00 77.12 216 SER A N 1
ATOM 1652 C CA . SER A 1 216 ? -1.256 6.488 30.479 1.00 77.12 216 SER A CA 1
ATOM 1653 C C . SER A 1 216 ? -2.210 5.367 30.092 1.00 77.12 216 SER A C 1
ATOM 1655 O O . SER A 1 216 ? -2.223 4.320 30.730 1.00 77.12 216 SER A O 1
ATOM 1657 N N . GLY A 1 217 ? -2.970 5.552 29.018 1.00 83.12 217 GLY A N 1
ATOM 1658 C CA . GLY A 1 217 ? -3.832 4.516 28.462 1.00 83.12 217 GLY A CA 1
ATOM 1659 C C . GLY A 1 217 ? -4.092 4.753 26.983 1.00 83.12 217 GLY A C 1
ATOM 1660 O O . GLY A 1 217 ? -3.680 5.769 26.419 1.00 83.12 217 GLY A O 1
ATOM 1661 N N . LEU A 1 218 ? -4.773 3.799 26.362 1.00 86.88 218 LEU A N 1
ATOM 1662 C CA . LEU A 1 218 ? -5.248 3.899 24.991 1.00 86.88 218 LEU A CA 1
ATOM 1663 C C . LEU A 1 218 ? -6.645 3.301 24.906 1.00 86.88 218 LEU A C 1
ATOM 1665 O O . LEU A 1 218 ? -6.971 2.387 25.655 1.00 86.88 218 LEU A O 1
ATOM 1669 N N . ASN A 1 219 ? -7.432 3.812 23.970 1.00 82.50 219 ASN A N 1
ATOM 1670 C CA . ASN A 1 219 ? -8.629 3.131 23.503 1.00 82.50 219 ASN A CA 1
ATOM 1671 C C . ASN A 1 219 ? -8.308 2.567 22.120 1.00 82.50 219 ASN A C 1
ATOM 1673 O O . ASN A 1 219 ? -7.693 3.261 21.301 1.00 82.50 219 ASN A O 1
ATOM 1677 N N . SER A 1 220 ? -8.709 1.331 21.857 1.00 88.88 220 SER A N 1
ATOM 1678 C CA . SER A 1 220 ? -8.550 0.685 20.561 1.00 88.88 220 SER A CA 1
ATOM 1679 C C . SER A 1 220 ? -9.827 -0.032 20.153 1.00 88.88 220 SER A C 1
ATOM 1681 O O . SER A 1 220 ? -10.543 -0.598 20.974 1.00 88.88 220 SER A O 1
ATOM 1683 N N . LEU A 1 221 ? -10.089 0.002 18.849 1.00 89.31 221 LEU A N 1
ATOM 1684 C CA . LEU A 1 221 ? -11.177 -0.721 18.213 1.00 89.31 221 LEU A CA 1
ATOM 1685 C C . LEU A 1 221 ? -10.601 -1.496 17.031 1.00 89.31 221 LEU A C 1
ATOM 1687 O O . LEU A 1 221 ? -9.927 -0.912 16.176 1.00 89.31 221 LEU A O 1
ATOM 1691 N N . ALA A 1 222 ? -10.854 -2.796 16.988 1.00 90.62 222 ALA A N 1
ATOM 1692 C CA . ALA A 1 222 ? -10.520 -3.651 15.865 1.00 90.62 222 ALA A CA 1
ATOM 1693 C C . ALA A 1 222 ? -11.708 -3.708 14.899 1.00 90.62 222 ALA A C 1
ATOM 1695 O O . ALA A 1 222 ? -12.815 -4.067 15.293 1.00 90.62 222 ALA A O 1
ATOM 1696 N N . LEU A 1 223 ? -11.457 -3.373 13.633 1.00 91.31 223 LEU A N 1
ATOM 1697 C CA . LEU A 1 223 ? -12.405 -3.549 12.534 1.00 91.31 223 LEU A CA 1
ATOM 1698 C C . LEU A 1 223 ? -11.957 -4.725 11.667 1.00 91.31 223 LEU A C 1
ATOM 1700 O O . LEU A 1 223 ? -10.763 -4.844 11.374 1.00 91.31 223 LEU A O 1
ATOM 1704 N N . ALA A 1 224 ? -12.899 -5.550 11.223 1.00 92.31 224 ALA A N 1
ATOM 1705 C CA . ALA A 1 224 ? -12.612 -6.751 10.451 1.00 92.31 224 ALA A CA 1
ATOM 1706 C C . ALA A 1 224 ? -13.565 -6.936 9.261 1.00 92.31 224 ALA A C 1
ATOM 1708 O O . ALA A 1 224 ? -14.665 -6.385 9.211 1.00 92.31 224 ALA A O 1
ATOM 1709 N N . ASN A 1 225 ? -13.100 -7.688 8.262 1.00 90.75 225 ASN A N 1
ATOM 1710 C CA . ASN A 1 225 ? -13.928 -8.082 7.128 1.00 90.75 225 ASN A CA 1
ATOM 1711 C C . ASN A 1 225 ? -14.773 -9.321 7.476 1.00 90.75 225 ASN A C 1
ATOM 1713 O O . ASN A 1 225 ? -14.579 -9.970 8.498 1.00 90.75 225 ASN A O 1
ATOM 1717 N N . ASN A 1 226 ? -15.662 -9.718 6.565 1.00 90.75 226 ASN A N 1
ATOM 1718 C CA . ASN A 1 226 ? -16.562 -10.861 6.768 1.00 90.75 226 ASN A CA 1
ATOM 1719 C C . ASN A 1 226 ? -15.863 -12.232 6.910 1.00 90.75 226 ASN A C 1
ATOM 1721 O O . ASN A 1 226 ? -16.536 -13.213 7.214 1.00 90.75 226 ASN A O 1
ATOM 1725 N N . ASN A 1 227 ? -14.556 -12.321 6.642 1.00 84.69 227 ASN A N 1
ATOM 1726 C CA . ASN A 1 227 ? -13.781 -13.566 6.657 1.00 84.69 227 ASN A CA 1
ATOM 1727 C C . ASN A 1 227 ? -12.880 -13.677 7.900 1.00 84.69 227 ASN A C 1
ATOM 1729 O O . ASN A 1 227 ? -11.881 -14.395 7.866 1.00 84.69 227 ASN A O 1
ATOM 1733 N N . GLU A 1 228 ? -13.188 -12.939 8.964 1.00 76.06 228 GLU A N 1
ATOM 1734 C CA . GLU A 1 228 ? -12.458 -13.005 10.228 1.00 76.06 228 GLU A CA 1
ATOM 1735 C C . GLU A 1 228 ? -12.437 -14.421 10.826 1.00 76.06 228 GLU A C 1
ATOM 1737 O O . GLU A 1 228 ? -13.411 -15.175 10.746 1.00 76.06 228 GLU A O 1
ATOM 1742 N N . THR A 1 229 ? -11.301 -14.783 11.421 1.00 57.25 229 THR A N 1
ATOM 1743 C CA . THR A 1 229 ? -11.062 -16.070 12.092 1.00 57.25 229 THR A CA 1
ATOM 1744 C C . THR A 1 229 ? -10.273 -15.862 13.363 1.00 57.25 229 THR A C 1
ATOM 1746 O O . THR A 1 229 ? -9.319 -15.053 13.292 1.00 57.25 229 THR A O 1
#

pLDDT: mean 89.27, std 12.77, range [45.56, 98.81]

Sequence (229 aa):
FWCTDATNTALRFSHGLGMPMVAKSDFSTGNQTHASYLLRSGDLNFLFSAAYSPSISLSSPSSTVSIPSFDTSTCCAFSASHGLSVRAIAVEVDDAEIAFTTSINHGAIPEFPPVLLDNRVKLSEVRLYGDVVLRYISHNNDSNSKHSFIFLPGFEPVSDSNPFSKSSPLDFGIRRLDHVAGNVHELSSVVKYLEKFIGFHEFAEFTADDVGTGESGLNSLALANNNET

Organism: NCBI:txid97028

Secondary structure (DSSP, 8-state):
-B-S-HHHHHHHHHHHHT--EEEEESGGGT--SEEEEEEEETTEEEEEEEEPPHHHHTT-TT---SSTT--HHHHHHHHHHHSSB--EEEEE-S-HHHHHHHHHHTTPPEEEEEEEETTTEEEEEEEEETTEEEEEEEE---TT-----SSSTT-EEPPTT-TTS-SS----S-----------S-HHHHHHHHHHHH--EEEEEE-HHHH--SS----EEEEE-TT--

InterPro domains:
  IPR005956 4-hydroxyphenylpyruvate dioxygenase [PTHR11959] (1-229)
  IPR029068 Glyoxalase/Bleomycin resistance protein/Dihydroxybiphenyl dioxygenase [G3DSA:3.10.180.10] (1-167)
  IPR029068 Glyoxalase/Bleomycin resistance protein/Dihydroxybiphenyl dioxygenase [G3DSA:3.10.180.10] (172-229)
  IPR029068 Glyoxalase/Bleomycin resistance protein/Dihydroxybiphenyl dioxygenase [SSF54593] (1-228)
  IPR041736 4-hydroxyphenylpyruvate dioxygenase, N-terminal [cd08342] (1-157)

Radius of gyration: 18.95 Å; chains: 1; bounding box: 45×36×58 Å

Foldseek 3Di:
DQAADQVVVVLCCCQVALWDFWKWFDVVLQAQFWTWTWTDAAADIDIYIHGDPPVRCVVPVPRDDQDVLDDNVLSVVCCVVPPDDAQEDEDEDADQQCLVVQLVVLPFAFRAHWDQAPVFKIWGWTDQDDNHIYIYIYTPPPVPPPDDDPDTPSMDTDDCPPPSNDPDRRHPPDHYDDDDDDDDPDAVVSCVSCCRRVVWDWDDWDWCVRANDPVDGDTDTDTDDPPHD